Protein 6Y93 (pdb70)

Organism: Bacillus subtilis (strain 168) (NCBI:txid224308)

Radius of gyration: 22.72 Å; Cα contacts (8 Å, |Δi|>4): 209; chains: 2; bounding box: 50×60×52 Å

Sequence (221 aa):
ELSSIEEAHAYARLLELHDLTQEALAQRLGKGQSTIANKLRLLKLPQPVQEAIMEKKITERHARALIPLKQPELQVTLLTEIIEKSLNVKQTEDRVVKMLEQGQRTASVALIENLQREELSSIEEAHAYARLLELHDLTQEALAQRLGKGQSTIANKLRLLKLPQPVQEAIMEKKITERHARALIPLKQPELQVTLLTEIIEKSLNVKQTEDRVVKMLEQG

B-factor: mean 152.33, std 12.4, range [121.74, 199.06]

Secondary structure (DSSP, 8-state):
---HHHHHHHHHHHHHHS---HHHHHHHHTS-HHHHHHHHGGGGS-HHHHHHHHTTSS-HHHHHHHTTS-SHHHHHHHHHHHHHHT--HHHHHHHHHHHHHHHT-/-HHHHHHHHHHHS---HHHHHHHHHHHHHHS---HHHHHHHHTS-HHHHHHHHGGGGS-HHHHHHHHTTSS-HHHHHHHTTS-SHHHHHHHHHHHHHHT--HHHHHHHHHHHHHH-

InterPro domains:
  IPR003115 ParB-like, N-terminal domain [PF02195] (21-122)
  IPR003115 ParB-like, N-terminal domain [SM00470] (31-122)
  IPR004437 ParB/RepB/Spo0J partition protein [TIGR00180] (27-208)
  IPR023705 Nucleoid occlusion protein [MF_02015] (3-283)
  IPR023705 Nucleoid occlusion protein [TIGR04285] (29-283)
  IPR036086 ParB/Sulfiredoxin superfamily [SSF110849] (24-125)
  IPR041468 ParB/Spo0J, HTH domain [PF17762] (125-224)
  IPR050336 Chromosome-partitioning and nucleoid occlusion protein [PTHR33375] (20-281)

Solvent-accessible surface area: 13332 Å² total; per-residue (Å²): 231,109,16,18,1,59,44,0,100,41,13,29,154,70,35,129,126,121,136,67,86,59,87,30,5,0,128,84,84,67,82,35,79,73,46,0,26,33,19,33,88,0,49,155,9,21,96,64,0,12,77,3,8,65,107,108,117,11,64,35,103,22,0,65,11,0,34,72,1,94,106,83,132,62,10,45,72,1,9,68,38,5,73,14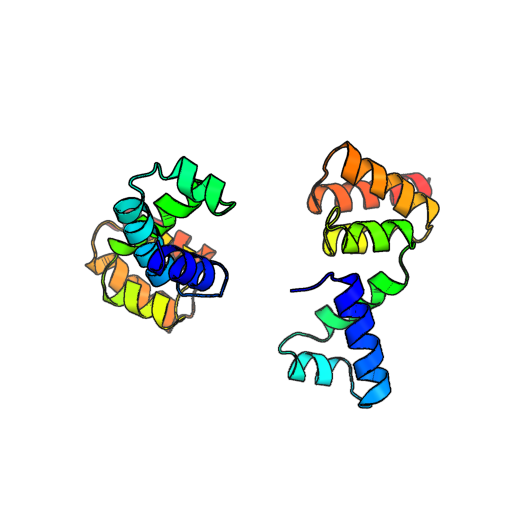4,140,93,26,77,26,62,72,0,67,78,75,6,80,107,27,74,103,125,69,164,250,120,88,58,36,66,51,24,47,55,93,27,93,57,177,62,5,18,1,51,30,0,98,13,15,29,29,7,31,124,93,89,124,54,84,58,92,34,8,1,133,84,68,71,47,33,80,72,60,0,26,36,21,30,86,0,51,162,9,19,124,66,0,27,75,2,4,84,110,147,112,10,70,39,105,16,0,68,11,0,16,63,1,162,100,75,103,65,11,44,82,1,8,78,32,6,72,132,125,92,27,76,26,62,74,0,68,96,91,6,101,55,31,89,150,94,93

Foldseek 3Di:
DAFLQVVLVVLVVCCVPVVDDCQRVCVVVVHHSVSNVLSVVLPVADPVLSVCRRVVLDDSLLSSLLVLVVDNVSSVVLVVVCNVVVDDSVVSNVVSVVVVVVVVD/DVVLVVLLVVCVDDAFLQVVLVSLVVNCVPVVDDCQVVCVVSVHHSVSNVLSVVLPVADPLLSVCRRVVLDDSLLSSLLVLVVDNVSSVVLVVVCNVVVDDSVVSNVVSVVVVVVD

Structure (mmCIF, N/CA/C/O backbone):
data_6Y93
#
_entry.id   6Y93
#
_cell.length_a   134.139
_cell.length_b   60.567
_cell.length_c   81.053
_cell.angle_alpha   90.000
_cell.angle_beta   116.880
_cell.angle_gamma   90.000
#
_symmetry.space_group_name_H-M   'C 1 2 1'
#
loop_
_entity.id
_entity.type
_entity.pdbx_description
1 polymer 'Nucleoid occlusion protein'
2 polymer 'Noc Binding Site (NBS)'
#
loop_
_atom_site.group_PDB
_atom_site.id
_atom_site.type_symbol
_atom_site.label_atom_id
_atom_site.label_alt_id
_atom_site.label_comp_id
_atom_site.label_asym_id
_atom_site.label_entity_id
_atom_site.label_seq_id
_atom_site.pdbx_PDB_ins_code
_atom_site.Cartn_x
_atom_site.Cartn_y
_atom_site.Cartn_z
_atom_site.occupancy
_atom_site.B_iso_or_equiv
_atom_site.auth_seq_id
_atom_site.auth_comp_id
_atom_site.auth_asym_id
_atom_site.auth_atom_id
_atom_site.pdbx_PDB_model_num
ATOM 1 N N . GLU A 1 17 ? 29.437 -7.328 4.090 1.00 189.87 126 GLU A N 1
ATOM 2 C CA . GLU A 1 17 ? 29.597 -7.750 5.514 1.00 186.41 126 GLU A CA 1
ATOM 3 C C . GLU A 1 17 ? 29.501 -9.278 5.599 1.00 183.13 126 GLU A C 1
ATOM 4 O O . GLU A 1 17 ? 28.702 -9.867 4.844 1.00 185.70 126 GLU A O 1
ATOM 10 N N . LEU A 1 18 ? 30.277 -9.888 6.500 1.00 176.57 127 LEU A N 1
ATOM 11 C CA . LEU A 1 18 ? 30.451 -11.364 6.587 1.00 172.93 127 LEU A CA 1
ATOM 12 C C . LEU A 1 18 ? 30.547 -11.789 8.057 1.00 167.10 127 LEU A C 1
ATOM 13 O O . LEU A 1 18 ? 30.685 -10.902 8.920 1.00 165.71 12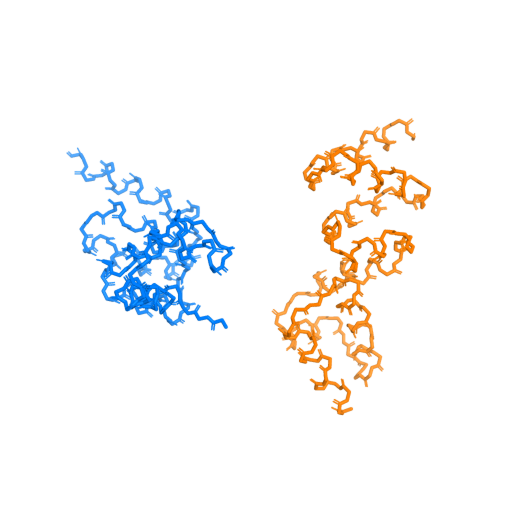7 LEU A O 1
ATOM 18 N N . SER A 1 19 ? 30.450 -13.096 8.319 1.00 162.35 128 SER A N 1
ATOM 19 C CA . SER A 1 19 ? 30.512 -13.707 9.673 1.00 157.45 128 SER A CA 1
ATOM 20 C C . SER A 1 19 ? 31.951 -13.670 10.198 1.00 153.40 128 SER A C 1
ATOM 21 O O . SER A 1 19 ? 32.877 -13.908 9.396 1.00 152.58 128 SER A O 1
ATOM 24 N N . SER A 1 20 ? 32.115 -13.406 11.500 1.00 150.76 129 SER A N 1
ATOM 25 C CA . SER A 1 20 ? 33.416 -13.358 12.221 1.00 148.52 129 SER A CA 1
ATOM 26 C C . SER A 1 20 ? 34.244 -14.604 11.890 1.00 147.40 129 SER A C 1
ATOM 27 O O . SER A 1 20 ? 35.454 -14.458 11.638 1.00 146.62 129 SER A O 1
ATOM 30 N N . ILE A 1 21 ? 33.602 -15.777 11.906 1.00 147.51 130 ILE A N 1
ATOM 31 C CA . ILE A 1 21 ? 34.205 -17.095 11.538 1.00 147.54 130 ILE A CA 1
ATOM 32 C C . ILE A 1 21 ? 34.739 -17.020 10.103 1.00 148.71 130 ILE A C 1
ATOM 33 O O . ILE A 1 21 ? 35.880 -17.469 9.874 1.00 149.64 130 ILE A O 1
ATOM 38 N N . GLU A 1 22 ? 33.937 -16.480 9.182 1.00 149.48 131 GLU A N 1
ATOM 39 C CA . GLU A 1 22 ? 34.248 -16.411 7.729 1.00 150.85 131 GLU A CA 1
ATOM 40 C C . GLU A 1 22 ? 35.328 -15.346 7.501 1.00 148.86 131 GLU A C 1
ATOM 41 O O . GLU A 1 22 ? 36.202 -15.566 6.627 1.00 149.41 131 GLU A O 1
ATOM 47 N N . GLU A 1 23 ? 35.269 -14.247 8.265 1.00 146.59 132 GLU A N 1
ATOM 48 C CA . GLU A 1 23 ? 36.295 -13.168 8.274 1.00 145.26 132 GLU A CA 1
ATOM 49 C C . GLU A 1 23 ? 37.629 -13.749 8.751 1.00 142.17 132 GLU A C 1
ATOM 50 O O . GLU A 1 23 ? 38.665 -13.386 8.175 1.00 141.83 132 GLU A O 1
ATOM 56 N N . ALA A 1 24 ? 37.592 -14.613 9.771 1.00 140.30 133 ALA A N 1
ATOM 57 C CA . ALA A 1 24 ? 38.770 -15.297 10.358 1.00 138.92 133 ALA A CA 1
ATOM 58 C C . ALA A 1 24 ? 39.362 -16.264 9.328 1.00 139.41 133 ALA A C 1
ATOM 59 O O . ALA A 1 24 ? 40.579 -16.189 9.094 1.00 139.88 133 ALA A O 1
ATOM 61 N N . HIS A 1 25 ? 38.523 -17.127 8.742 1.00 140.97 134 HIS A N 1
ATOM 62 C CA . HIS A 1 25 ? 38.895 -18.092 7.671 1.00 144.63 134 HIS A CA 1
ATOM 63 C C . HIS A 1 25 ? 39.590 -17.353 6.522 1.00 145.21 134 HIS A C 1
ATOM 64 O O . HIS A 1 25 ? 40.548 -17.922 5.951 1.00 146.57 134 HIS A O 1
ATOM 71 N N . ALA A 1 26 ? 39.123 -16.140 6.205 1.00 145.11 135 ALA A N 1
ATOM 72 C CA . ALA A 1 26 ? 39.687 -15.259 5.156 1.00 146.78 135 ALA A CA 1
ATOM 73 C C . ALA A 1 26 ? 41.100 -14.817 5.558 1.00 146.54 135 ALA A C 1
ATOM 74 O O . ALA A 1 26 ? 42.059 -15.129 4.810 1.00 149.69 135 ALA A O 1
ATOM 76 N N . TYR A 1 27 ? 41.221 -14.131 6.701 1.00 144.76 136 TYR A N 1
ATOM 77 C CA . TYR A 1 27 ? 42.500 -13.603 7.251 1.00 144.40 136 TYR A CA 1
ATOM 78 C C . TYR A 1 27 ? 43.575 -14.692 7.173 1.00 144.93 136 TYR A C 1
ATOM 79 O O . TYR A 1 27 ? 44.661 -14.422 6.631 1.00 145.90 136 TYR A O 1
ATOM 88 N N . ALA A 1 28 ? 43.260 -15.883 7.696 1.00 145.19 137 ALA A N 1
ATOM 89 C CA . ALA A 1 28 ? 44.141 -17.076 7.742 1.00 147.31 137 ALA A CA 1
ATOM 90 C C . ALA A 1 28 ? 44.795 -17.288 6.375 1.00 149.79 137 ALA A C 1
ATOM 91 O O . ALA A 1 28 ? 46.041 -17.305 6.320 1.00 151.00 137 ALA A O 1
ATOM 93 N N . ARG A 1 29 ? 43.975 -17.421 5.325 1.00 151.20 138 ARG A N 1
ATOM 94 C CA . ARG A 1 29 ? 44.420 -17.620 3.919 1.00 154.40 138 ARG A CA 1
ATOM 95 C C . ARG A 1 29 ? 45.406 -16.512 3.537 1.00 153.50 138 ARG A C 1
ATOM 96 O O . ARG A 1 29 ? 46.553 -16.842 3.166 1.00 155.16 138 ARG A O 1
ATOM 104 N N . LEU A 1 30 ? 44.976 -15.251 3.660 1.00 152.12 139 LEU A N 1
ATOM 105 C CA . LEU A 1 30 ? 45.755 -14.046 3.262 1.00 153.16 139 LEU A CA 1
ATOM 106 C C . LEU A 1 30 ? 47.147 -14.077 3.910 1.00 153.64 139 LEU A C 1
ATOM 107 O O . LEU A 1 30 ? 48.117 -13.711 3.222 1.00 155.50 139 LEU A O 1
ATOM 112 N N . LEU A 1 31 ? 47.234 -14.500 5.175 1.00 153.05 140 LEU A N 1
ATOM 113 C CA . LEU A 1 31 ? 48.501 -14.564 5.954 1.00 154.50 140 LEU A CA 1
ATOM 114 C C . LEU A 1 31 ? 49.367 -15.732 5.465 1.00 157.75 140 LEU A C 1
ATOM 115 O O . LEU A 1 31 ? 50.601 -15.657 5.658 1.00 159.63 140 LEU A O 1
ATOM 120 N N . GLU A 1 32 ? 48.756 -16.756 4.856 1.00 159.86 141 GLU A N 1
ATOM 121 C CA . GLU A 1 32 ? 49.466 -17.910 4.239 1.00 164.59 141 GLU A CA 1
ATOM 122 C C . GLU A 1 32 ? 49.948 -17.531 2.833 1.00 166.92 141 GLU A C 1
ATOM 123 O O . GLU A 1 32 ? 51.028 -18.010 2.426 1.00 171.25 141 GLU A O 1
ATOM 129 N N . LEU A 1 33 ? 49.174 -16.714 2.113 1.00 165.66 142 LEU A N 1
ATOM 130 C CA . LEU A 1 33 ? 49.323 -16.536 0.641 1.00 167.33 142 LEU A CA 1
ATOM 131 C C . LEU A 1 33 ? 50.240 -15.349 0.332 1.00 166.43 142 LEU A C 1
ATOM 132 O O . LEU A 1 33 ? 51.023 -15.455 -0.632 1.00 168.83 142 LEU A O 1
ATOM 137 N N . HIS A 1 34 ? 50.160 -14.276 1.126 1.00 163.32 143 HIS A N 1
ATOM 138 C CA . HIS A 1 34 ? 50.878 -12.992 0.907 1.00 164.11 143 HIS A CA 1
ATOM 139 C C . HIS A 1 34 ? 52.041 -12.816 1.893 1.00 165.44 143 HIS A C 1
ATOM 140 O O . HIS A 1 34 ? 52.714 -11.767 1.806 1.00 168.37 143 HIS A O 1
ATOM 147 N N . ASP A 1 35 ? 52.287 -13.801 2.766 1.00 164.50 144 ASP A N 1
ATOM 148 C CA . ASP A 1 35 ? 53.430 -13.816 3.721 1.00 164.39 144 ASP A CA 1
ATOM 149 C C . ASP A 1 35 ? 53.472 -12.461 4.441 1.00 162.05 144 ASP A C 1
ATOM 150 O O . ASP A 1 35 ? 54.444 -11.701 4.229 1.00 163.54 144 ASP A O 1
ATOM 155 N N . LEU A 1 36 ? 52.436 -12.172 5.234 1.00 158.79 145 LEU A N 1
ATOM 156 C CA . LEU A 1 36 ? 52.267 -10.898 5.984 1.00 157.15 145 LEU A CA 1
ATOM 157 C C . LEU A 1 36 ? 52.363 -11.179 7.484 1.00 155.25 145 LEU A C 1
ATOM 158 O O . LEU A 1 36 ? 52.059 -12.315 7.884 1.00 154.32 145 LEU A O 1
ATOM 163 N N . THR A 1 37 ? 52.715 -10.160 8.272 1.00 154.48 146 THR A N 1
ATOM 164 C CA . THR A 1 37 ? 52.559 -10.150 9.752 1.00 152.55 146 THR A CA 1
ATOM 165 C C . THR A 1 37 ? 51.132 -9.684 10.066 1.00 149.89 146 THR A C 1
ATOM 166 O O . THR A 1 37 ? 50.607 -8.843 9.305 1.00 149.53 146 THR A O 1
ATOM 170 N N . GLN A 1 38 ? 50.524 -10.238 11.121 1.00 147.28 147 GLN A N 1
ATOM 171 C CA . GLN A 1 38 ? 49.153 -9.887 11.585 1.00 145.00 147 GLN A CA 1
ATOM 172 C C . GLN A 1 38 ? 49.019 -8.361 11.638 1.00 146.34 147 GLN A C 1
ATOM 173 O O . GLN A 1 38 ? 47.981 -7.841 11.189 1.00 145.36 147 GLN A O 1
ATOM 179 N N . GLU A 1 39 ? 50.049 -7.686 12.156 1.00 149.24 148 GLU A N 1
ATOM 180 C CA . GLU A 1 39 ? 50.149 -6.204 12.262 1.00 152.15 148 GLU A CA 1
ATOM 181 C C . GLU A 1 39 ? 49.973 -5.573 10.872 1.00 151.87 148 GLU A C 1
ATOM 182 O O . GLU A 1 39 ? 49.151 -4.645 10.745 1.00 152.48 148 GLU A O 1
ATOM 188 N N . ALA A 1 40 ? 50.698 -6.078 9.867 1.00 151.20 149 ALA A N 1
ATOM 189 C CA . ALA A 1 40 ? 50.760 -5.528 8.491 1.00 152.07 149 ALA A CA 1
ATOM 190 C C . ALA A 1 40 ? 49.411 -5.727 7.789 1.00 150.43 149 ALA A C 1
ATOM 191 O O . ALA A 1 40 ? 48.990 -4.817 7.046 1.00 151.79 149 ALA A O 1
ATOM 193 N N . LEU A 1 41 ? 48.769 -6.878 8.013 1.00 147.78 150 LEU A N 1
ATOM 194 C CA . LEU A 1 41 ? 47.416 -7.197 7.483 1.00 147.38 150 LEU A CA 1
ATOM 195 C C . LEU A 1 41 ? 46.399 -6.224 8.088 1.00 146.31 150 LEU A C 1
ATOM 196 O O . LEU A 1 41 ? 45.652 -5.595 7.312 1.00 146.93 150 LEU A O 1
ATOM 201 N N . ALA A 1 42 ? 46.388 -6.104 9.420 1.00 144.88 151 ALA A N 1
ATOM 202 C CA . ALA A 1 42 ? 45.523 -5.182 10.195 1.00 145.25 151 ALA A CA 1
ATOM 203 C C . ALA A 1 42 ? 45.702 -3.752 9.677 1.00 148.18 151 ALA A C 1
ATOM 204 O O . ALA A 1 42 ? 44.683 -3.072 9.456 1.00 148.08 151 ALA A O 1
ATOM 206 N N . GLN A 1 43 ? 46.955 -3.323 9.497 1.00 151.16 152 GLN A N 1
ATOM 207 C CA . GLN A 1 43 ? 47.322 -1.993 8.938 1.00 154.86 152 GLN A CA 1
ATOM 208 C C . GLN A 1 43 ? 46.775 -1.870 7.511 1.00 155.83 152 GLN A C 1
ATOM 209 O O . GLN A 1 43 ? 46.290 -0.777 7.162 1.00 158.40 152 GLN A O 1
ATOM 215 N N . ARG A 1 44 ? 46.857 -2.952 6.728 1.00 154.78 153 ARG A N 1
ATOM 216 C CA . ARG A 1 44 ? 46.343 -3.032 5.332 1.00 155.40 153 ARG A CA 1
ATOM 217 C C . ARG A 1 44 ? 44.808 -2.987 5.340 1.00 155.52 153 ARG A C 1
ATOM 218 O O . ARG A 1 44 ? 44.238 -2.335 4.442 1.00 158.49 153 ARG A O 1
ATOM 220 N N . LEU A 1 45 ? 44.172 -3.651 6.313 1.00 153.01 154 LEU A N 1
ATOM 221 C CA . LEU A 1 45 ? 42.690 -3.757 6.440 1.00 152.70 154 LEU A CA 1
ATOM 222 C C . LEU A 1 45 ? 42.114 -2.521 7.144 1.00 153.42 154 LEU A C 1
ATOM 223 O O . LEU A 1 45 ? 40.926 -2.230 6.919 1.00 154.29 154 LEU A O 1
ATOM 228 N N . GLY A 1 46 ? 42.915 -1.838 7.967 1.00 154.41 155 GLY A N 1
ATOM 229 C CA . GLY A 1 46 ? 42.489 -0.671 8.766 1.00 157.17 155 GLY A CA 1
ATOM 230 C C . GLY A 1 46 ? 41.969 -1.084 10.133 1.00 156.57 155 GLY A C 1
ATOM 231 O O . GLY A 1 46 ? 41.038 -0.422 10.636 1.00 157.08 155 GLY A O 1
ATOM 232 N N . LYS A 1 47 ? 42.559 -2.134 10.712 1.00 156.29 156 LYS A N 1
ATOM 233 C CA . LYS A 1 47 ? 42.207 -2.705 12.041 1.00 155.85 156 LYS A CA 1
ATOM 234 C C . LYS A 1 47 ? 43.471 -2.722 12.912 1.00 154.97 156 LYS A C 1
ATOM 235 O O . LYS A 1 47 ? 44.479 -2.114 12.498 1.00 156.82 156 LYS A O 1
ATOM 241 N N . GLY A 1 48 ? 43.412 -3.394 14.068 1.00 152.07 157 GLY A N 1
ATOM 242 C CA . GLY A 1 48 ? 44.572 -3.711 14.924 1.00 149.53 157 GLY A CA 1
ATOM 243 C C . GLY A 1 48 ? 44.851 -5.205 14.940 1.00 145.97 157 GLY A C 1
ATOM 244 O O . GLY A 1 48 ? 43.894 -5.981 14.754 1.00 145.09 157 GLY A O 1
ATOM 245 N N . GLN A 1 49 ? 46.115 -5.597 15.134 1.00 144.16 158 GLN A N 1
ATOM 246 C CA . GLN A 1 49 ? 46.547 -7.017 15.273 1.00 142.64 158 GLN A CA 1
ATOM 247 C C . GLN A 1 49 ? 45.658 -7.694 16.322 1.00 140.79 158 GLN A C 1
ATOM 248 O O . GLN A 1 49 ? 45.182 -8.818 16.063 1.00 140.03 158 GLN A O 1
ATOM 254 N N . SER A 1 50 ? 45.448 -7.013 17.454 1.00 139.77 159 SER A N 1
ATOM 255 C CA . SER A 1 50 ? 44.478 -7.367 18.523 1.00 138.72 159 SER A CA 1
ATOM 256 C C . SER A 1 50 ? 43.226 -8.004 17.907 1.00 137.25 159 SER A C 1
ATOM 257 O O . SER A 1 50 ? 42.948 -9.180 18.212 1.00 135.50 159 SER A O 1
ATOM 260 N N . THR A 1 51 ? 42.520 -7.249 17.057 1.00 137.65 160 THR A N 1
ATOM 261 C CA . THR A 1 51 ? 41.245 -7.639 16.393 1.00 136.67 160 THR A CA 1
ATOM 262 C C . THR A 1 51 ? 41.427 -8.961 15.640 1.00 135.24 160 THR A C 1
ATOM 263 O O . THR A 1 51 ? 40.600 -9.872 15.840 1.00 133.71 160 THR A O 1
ATOM 267 N N . ILE A 1 52 ? 42.471 -9.047 14.812 1.00 136.58 161 ILE A N 1
ATOM 268 C CA . ILE A 1 52 ? 42.728 -10.187 13.881 1.00 138.34 161 ILE A CA 1
ATOM 269 C C . ILE A 1 52 ? 42.959 -11.454 14.711 1.00 137.88 161 ILE A C 1
ATOM 270 O O . ILE A 1 52 ? 42.223 -12.439 14.499 1.00 138.73 161 ILE A O 1
ATOM 275 N N . ALA A 1 53 ? 43.945 -11.415 15.614 1.00 137.36 162 ALA A N 1
ATOM 276 C CA . ALA A 1 53 ? 44.328 -12.525 16.519 1.00 136.35 162 ALA A CA 1
ATOM 277 C C . ALA A 1 53 ? 43.076 -13.082 17.203 1.00 135.44 162 ALA A C 1
ATOM 278 O O . ALA A 1 53 ? 42.857 -14.307 17.121 1.00 134.65 162 ALA A O 1
ATOM 280 N N . ASN A 1 54 ? 42.285 -12.199 17.826 1.00 134.89 163 ASN A N 1
ATOM 281 C CA . ASN A 1 54 ? 41.044 -12.530 18.582 1.00 133.28 163 ASN A CA 1
ATOM 282 C C . ASN A 1 54 ? 40.060 -13.280 17.674 1.00 133.82 163 ASN A C 1
ATOM 283 O O . ASN A 1 54 ? 39.414 -14.224 18.167 1.00 132.47 163 ASN A O 1
ATOM 288 N N . LYS A 1 55 ? 39.951 -12.874 16.404 1.00 136.19 164 LYS A N 1
ATOM 289 C CA . LYS A 1 55 ? 39.023 -13.482 15.410 1.00 138.14 164 LYS A CA 1
ATOM 290 C C . LYS A 1 55 ? 39.547 -14.861 14.987 1.00 138.41 164 LYS A C 1
ATOM 291 O O . LYS A 1 55 ? 38.714 -15.761 14.764 1.00 139.55 164 LYS A O 1
ATOM 297 N N . LEU A 1 56 ? 40.870 -15.025 14.892 1.00 138.70 165 LEU A N 1
ATOM 298 C CA . LEU A 1 56 ? 41.527 -16.307 14.512 1.00 140.44 165 LEU A CA 1
ATOM 299 C C . LEU A 1 56 ? 41.334 -17.346 15.623 1.00 139.00 165 LEU A C 1
ATOM 300 O O . LEU A 1 56 ? 41.281 -18.550 15.296 1.00 138.45 165 LEU A O 1
ATOM 305 N N . ARG A 1 57 ? 41.222 -16.898 16.879 1.00 138.12 166 ARG A N 1
ATOM 306 C CA . ARG A 1 57 ? 41.034 -17.772 18.071 1.00 139.33 166 ARG A CA 1
ATOM 307 C C . ARG A 1 57 ? 39.688 -18.502 17.966 1.00 140.33 166 ARG A C 1
ATOM 308 O O . ARG A 1 57 ? 39.566 -19.602 18.549 1.00 140.65 166 ARG A O 1
ATOM 316 N N . LEU A 1 58 ? 38.728 -17.917 17.240 1.00 141.80 167 LEU A N 1
ATOM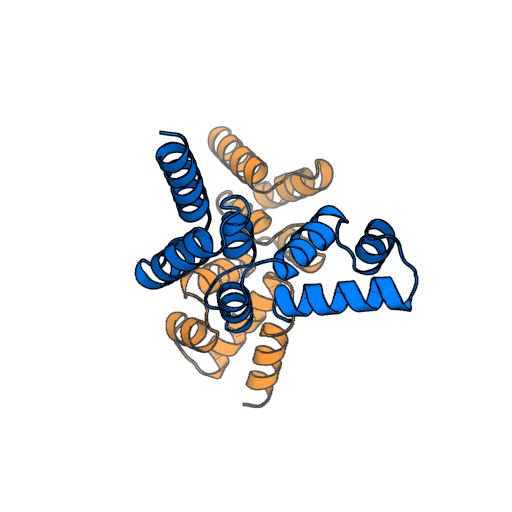 317 C CA . LEU A 1 58 ? 37.345 -18.446 17.080 1.00 144.40 167 LEU A CA 1
ATOM 318 C C . LEU A 1 58 ? 37.366 -19.731 16.245 1.00 145.85 167 LEU A C 1
ATOM 319 O O . LEU A 1 58 ? 36.426 -20.532 16.387 1.00 145.76 167 LEU A O 1
ATOM 324 N N . LEU A 1 59 ? 38.396 -19.914 15.411 1.00 147.19 168 LEU A N 1
ATOM 325 C CA . LEU A 1 59 ? 38.546 -21.089 14.511 1.00 149.95 168 LEU A CA 1
ATOM 326 C C . LEU A 1 59 ? 38.925 -22.329 15.331 1.00 152.46 168 LEU A C 1
ATOM 327 O O . LEU A 1 59 ? 38.947 -23.429 14.745 1.00 155.33 168 LEU A O 1
ATOM 332 N N . LYS A 1 60 ? 39.211 -22.156 16.627 1.00 153.75 169 LYS A N 1
ATOM 333 C CA . LYS A 1 60 ? 39.581 -23.247 17.569 1.00 157.57 169 LYS A CA 1
ATOM 334 C C . LYS A 1 60 ? 38.368 -23.649 18.420 1.00 156.66 169 LYS A C 1
ATOM 335 O O . LYS A 1 60 ? 38.438 -24.720 19.058 1.00 158.41 169 LYS A O 1
ATOM 341 N N . LEU A 1 61 ? 37.305 -22.834 18.434 1.00 154.20 170 LEU A N 1
ATOM 342 C CA . LEU A 1 61 ? 36.055 -23.107 19.200 1.00 153.68 170 LEU A CA 1
ATOM 343 C C . LEU A 1 61 ? 35.311 -24.281 18.567 1.00 153.92 170 LEU A C 1
ATOM 344 O O . LEU A 1 61 ? 35.502 -24.575 17.387 1.00 153.44 170 LEU A O 1
ATOM 349 N N . PRO A 1 62 ? 34.437 -24.982 19.329 1.00 153.38 171 PRO A N 1
ATOM 350 C CA . PRO A 1 62 ? 33.665 -26.104 18.794 1.00 154.26 171 PRO A CA 1
ATOM 351 C C . PRO A 1 62 ? 32.851 -25.706 17.555 1.00 153.06 171 PRO A C 1
ATOM 352 O O . PRO A 1 62 ? 32.334 -24.601 17.531 1.00 151.60 171 PRO A O 1
ATOM 356 N N . GLN A 1 63 ? 32.745 -26.615 16.580 1.00 154.33 172 GLN A N 1
ATOM 357 C CA . GLN A 1 63 ? 32.000 -26.401 15.309 1.00 155.13 172 GLN A CA 1
ATOM 358 C C . GLN A 1 63 ? 30.579 -25.927 15.610 1.00 154.11 172 GLN A C 1
ATOM 359 O O . GLN A 1 63 ? 30.095 -25.003 14.961 1.00 153.97 172 GLN A O 1
ATOM 365 N N . PRO A 1 64 ? 29.855 -26.534 16.583 1.00 153.67 173 PRO A N 1
ATOM 366 C CA . PRO A 1 64 ? 28.515 -26.066 16.947 1.00 153.43 173 PRO A CA 1
ATOM 367 C C . PRO A 1 64 ? 28.458 -24.563 17.270 1.00 150.09 173 PRO A C 1
ATOM 368 O O . PRO A 1 64 ? 27.529 -23.912 16.821 1.00 150.82 173 PRO A O 1
ATOM 372 N N . VAL A 1 65 ? 29.444 -24.058 18.019 1.00 146.64 174 VAL A N 1
ATOM 373 C CA . VAL A 1 65 ? 29.596 -22.607 18.347 1.00 144.38 174 VAL A CA 1
ATOM 374 C C . VAL A 1 65 ? 29.821 -21.839 17.040 1.00 144.46 174 VAL A C 1
ATOM 375 O O . VAL A 1 65 ? 29.097 -20.850 16.800 1.00 145.37 174 VAL A O 1
ATOM 379 N N . GLN A 1 66 ? 30.779 -22.297 16.228 1.00 144.74 175 GLN A N 1
ATOM 380 C CA . GLN A 1 66 ? 31.186 -21.655 14.948 1.00 145.84 175 GLN A CA 1
ATOM 381 C C . GLN A 1 66 ? 29.967 -21.517 14.027 1.00 148.40 175 GLN A C 1
ATOM 382 O O . GLN A 1 66 ? 29.832 -20.458 13.392 1.00 148.52 175 GLN A O 1
ATOM 388 N N . GLU A 1 67 ? 29.116 -22.547 13.969 1.00 151.28 176 GLU A N 1
ATOM 389 C CA . GLU A 1 67 ? 27.889 -22.585 13.124 1.00 154.14 176 GLU A CA 1
ATOM 390 C C . GLU A 1 67 ? 26.886 -21.536 13.620 1.00 154.34 176 GLU A C 1
ATOM 391 O O . GLU A 1 67 ? 26.206 -20.932 12.767 1.00 155.83 176 GLU A O 1
ATOM 397 N N . ALA A 1 68 ? 26.805 -21.325 14.938 1.00 153.68 177 ALA A N 1
ATOM 398 C CA . ALA A 1 68 ? 25.924 -20.320 15.582 1.00 154.99 177 ALA A CA 1
ATOM 399 C C . ALA A 1 68 ? 26.374 -18.903 15.198 1.00 155.20 177 ALA A C 1
ATOM 400 O O . ALA A 1 68 ? 25.496 -18.027 15.052 1.00 157.14 177 ALA A O 1
ATOM 402 N N . ILE A 1 69 ? 27.685 -18.691 15.033 1.00 153.93 178 ILE A N 1
ATOM 403 C CA . ILE A 1 69 ? 28.284 -17.382 14.625 1.00 154.23 178 ILE A CA 1
ATOM 404 C C . ILE A 1 69 ? 27.871 -17.096 13.176 1.00 157.41 178 ILE A C 1
ATOM 405 O O . ILE A 1 69 ? 27.399 -15.973 12.914 1.00 158.25 178 ILE A O 1
ATOM 410 N N . MET A 1 70 ? 28.042 -18.081 12.285 1.00 160.59 179 MET A N 1
ATOM 411 C CA . MET A 1 70 ? 27.703 -18.001 10.836 1.00 164.53 179 MET A CA 1
ATOM 412 C C . MET A 1 70 ? 26.204 -17.732 10.667 1.00 165.62 179 MET A C 1
ATOM 413 O O . MET A 1 70 ? 25.845 -16.904 9.806 1.00 166.84 179 MET A O 1
ATOM 418 N N . GLU A 1 71 ? 25.371 -18.415 11.461 1.00 164.76 180 GLU A N 1
ATOM 419 C CA . GLU A 1 71 ? 23.886 -18.321 11.412 1.00 167.00 180 GLU A CA 1
ATOM 420 C C . GLU A 1 71 ? 23.414 -17.046 12.127 1.00 165.16 180 GLU A C 1
ATOM 421 O O . GLU A 1 71 ? 22.194 -16.790 12.111 1.00 168.59 180 GLU A O 1
ATOM 427 N N . LYS A 1 72 ? 24.339 -16.286 12.727 1.00 160.11 181 LYS A N 1
ATOM 428 C CA . LYS A 1 72 ? 24.098 -14.951 13.342 1.00 158.54 181 LYS A CA 1
ATOM 429 C C . LYS A 1 72 ? 23.185 -15.106 14.566 1.00 159.10 181 LYS A C 1
ATOM 430 O O . LYS A 1 72 ? 22.397 -14.178 14.837 1.00 161.65 181 LYS A O 1
ATOM 433 N N . LYS A 1 73 ? 23.300 -16.232 15.278 1.00 157.88 182 LYS A N 1
ATOM 434 C CA . LYS A 1 73 ? 22.505 -16.551 16.496 1.00 159.51 182 LYS A CA 1
ATOM 435 C C . LYS A 1 73 ? 23.258 -16.053 17.735 1.00 156.46 182 LYS A C 1
ATOM 436 O O . LYS A 1 73 ? 22.591 -15.711 18.730 1.00 157.31 182 LYS A O 1
ATOM 442 N N . ILE A 1 74 ? 24.593 -16.027 17.671 1.00 154.76 183 ILE A N 1
ATOM 443 C CA . ILE A 1 74 ? 25.489 -15.469 18.728 1.00 153.10 183 ILE A CA 1
ATOM 444 C C . ILE A 1 74 ? 26.426 -14.444 18.083 1.00 151.66 183 ILE A C 1
ATOM 445 O O . ILE A 1 74 ? 26.644 -14.525 16.854 1.00 151.17 183 ILE A O 1
ATOM 450 N N . THR A 1 75 ? 26.953 -13.522 18.895 1.00 151.01 184 THR A N 1
ATOM 451 C CA . THR A 1 75 ? 27.899 -12.455 18.472 1.00 151.39 184 THR A CA 1
ATOM 452 C C . THR A 1 75 ? 29.328 -13.001 18.589 1.00 149.24 184 THR A C 1
ATOM 453 O O . THR A 1 75 ? 29.491 -14.114 19.128 1.00 147.28 184 THR A O 1
ATOM 457 N N . GLU A 1 76 ? 30.313 -12.262 18.070 1.00 149.76 185 GLU A N 1
ATOM 458 C CA . GLU A 1 76 ? 31.758 -12.614 18.154 1.00 148.97 185 GLU A CA 1
ATOM 459 C C . GLU A 1 76 ? 32.143 -12.718 19.633 1.00 145.34 185 GLU A C 1
ATOM 460 O O . GLU A 1 76 ? 32.646 -13.777 20.052 1.00 146.14 185 GLU A O 1
ATOM 466 N N . ARG A 1 77 ? 31.881 -11.646 20.381 1.00 142.61 186 ARG A N 1
ATOM 467 C CA . ARG A 1 77 ? 32.242 -11.467 21.812 1.00 140.37 186 ARG A CA 1
ATOM 468 C C . ARG A 1 77 ? 31.520 -12.507 22.680 1.00 139.36 186 ARG A C 1
ATOM 469 O O . ARG A 1 77 ? 32.044 -12.823 23.766 1.00 137.91 186 ARG A O 1
ATOM 477 N N . HIS A 1 78 ? 30.376 -13.024 22.217 1.00 140.23 187 HIS A N 1
ATOM 478 C CA . HIS A 1 78 ? 29.632 -14.154 22.840 1.00 141.23 187 HIS A CA 1
ATOM 479 C C . HIS A 1 78 ? 30.504 -15.410 22.770 1.00 140.41 187 HIS A C 1
ATOM 480 O O . HIS A 1 78 ? 30.747 -16.023 23.825 1.00 141.79 187 HIS A O 1
ATOM 487 N N . ALA A 1 79 ? 30.955 -15.761 21.562 1.00 139.18 188 ALA A N 1
ATOM 488 C CA . ALA A 1 79 ? 31.807 -16.938 21.268 1.00 138.59 188 ALA A CA 1
ATOM 489 C C . ALA A 1 79 ? 33.167 -16.785 21.959 1.00 136.56 188 ALA A C 1
ATOM 490 O O . ALA A 1 79 ? 33.638 -17.770 22.557 1.00 135.99 188 ALA A O 1
ATOM 492 N N . ARG A 1 80 ? 33.767 -15.592 21.876 1.00 135.84 189 ARG A N 1
ATOM 493 C CA . ARG A 1 80 ? 35.080 -15.258 22.495 1.00 135.96 189 ARG A CA 1
ATOM 494 C C . ARG A 1 80 ? 35.025 -15.490 24.009 1.00 136.21 189 ARG A C 1
ATOM 495 O O . ARG A 1 80 ? 36.047 -15.929 24.573 1.00 136.31 189 ARG A O 1
ATOM 503 N N . ALA A 1 81 ? 33.883 -15.196 24.637 1.00 136.92 190 ALA A N 1
ATOM 504 C CA . ALA A 1 81 ? 33.663 -15.335 26.096 1.00 138.46 190 ALA A CA 1
ATOM 505 C C . ALA A 1 81 ? 33.680 -16.816 26.497 1.00 138.93 190 ALA A C 1
ATOM 506 O O . ALA A 1 81 ? 34.005 -17.094 27.667 1.00 141.17 190 ALA A O 1
ATOM 508 N N . LEU A 1 82 ? 33.357 -17.724 25.568 1.00 137.81 191 LEU A N 1
ATOM 509 C CA . LEU A 1 82 ? 33.292 -19.191 25.817 1.00 138.44 191 LEU A CA 1
ATOM 510 C C . LEU A 1 82 ? 34.707 -19.774 25.937 1.00 138.53 191 LEU A C 1
ATOM 511 O O . LEU A 1 82 ? 34.865 -20.760 26.682 1.00 140.28 191 LEU A O 1
ATOM 516 N N . ILE A 1 83 ? 35.690 -19.191 25.239 1.00 138.53 192 ILE A N 1
ATOM 517 C CA . ILE A 1 83 ? 37.084 -19.723 25.121 1.00 140.25 192 ILE A CA 1
ATOM 518 C C . ILE A 1 83 ? 37.657 -20.002 26.512 1.00 141.18 192 ILE A C 1
ATOM 519 O O . ILE A 1 83 ? 38.137 -21.108 26.759 1.00 142.62 192 ILE A O 1
ATOM 524 N N . PRO A 1 84 ? 37.651 -19.026 27.454 1.00 140.71 193 PRO A N 1
ATOM 525 C CA . PRO A 1 84 ? 38.068 -19.275 28.837 1.00 141.95 193 PRO A CA 1
ATOM 526 C C . PRO A 1 84 ? 37.659 -20.645 29.409 1.00 143.73 193 PRO A C 1
ATOM 527 O O . PRO A 1 84 ? 38.472 -21.248 30.087 1.00 145.67 193 PRO A O 1
ATOM 531 N N . LEU A 1 85 ? 36.432 -21.098 29.126 1.00 144.85 194 LEU A N 1
ATOM 532 C CA . LEU A 1 85 ? 35.957 -22.475 29.440 1.00 146.87 194 LEU A CA 1
ATOM 533 C C . LEU A 1 85 ? 36.652 -23.438 28.472 1.00 147.68 194 LEU A C 1
ATOM 534 O O . LEU A 1 85 ? 36.079 -23.715 27.407 1.00 148.87 194 LEU A O 1
ATOM 539 N N . LYS A 1 86 ? 37.848 -23.916 28.825 1.00 149.06 195 LYS A N 1
ATOM 540 C CA . LYS A 1 86 ? 38.769 -24.624 27.894 1.00 150.25 195 LYS A CA 1
ATOM 541 C C . LYS A 1 86 ? 38.120 -25.914 27.365 1.00 153.12 195 LYS A C 1
ATOM 542 O O . LYS A 1 86 ? 38.524 -26.359 26.272 1.00 154.43 195 LYS A O 1
ATOM 544 N N . GLN A 1 87 ? 37.150 -26.483 28.094 1.00 155.49 196 GLN A N 1
ATOM 545 C CA . GLN A 1 87 ? 36.449 -27.743 27.718 1.00 158.93 196 GLN A CA 1
ATOM 546 C C . GLN A 1 87 ? 35.328 -27.440 26.726 1.00 158.04 196 GLN A C 1
ATOM 547 O O . GLN A 1 87 ? 34.440 -26.641 27.018 1.00 156.16 196 GLN A O 1
ATOM 553 N N . PRO A 1 88 ? 35.337 -28.068 25.525 1.00 160.05 197 PRO A N 1
ATOM 554 C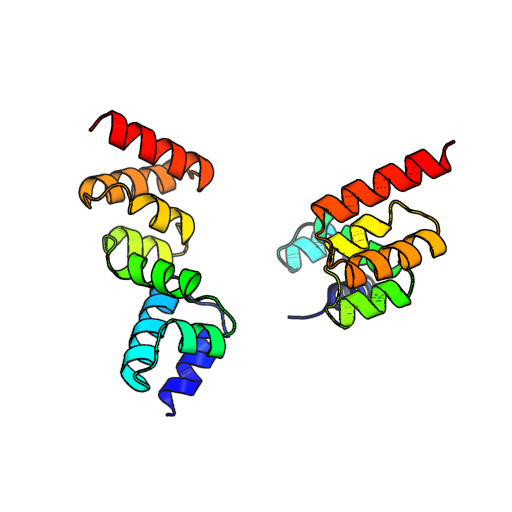 CA . PRO A 1 88 ? 34.248 -27.930 24.554 1.00 160.01 197 PRO A CA 1
ATOM 555 C C . PRO A 1 88 ? 32.842 -28.189 25.116 1.00 160.90 197 PRO A C 1
ATOM 556 O O . PRO A 1 88 ? 31.933 -27.494 24.709 1.00 159.21 197 PRO A O 1
ATOM 560 N N . GLU A 1 89 ? 32.705 -29.177 26.009 1.00 163.82 198 GLU A N 1
ATOM 561 C CA . GLU A 1 89 ? 31.410 -29.582 26.624 1.00 165.70 198 GLU A CA 1
ATOM 562 C C . GLU A 1 89 ? 30.781 -28.372 27.326 1.00 164.03 198 GLU A C 1
ATOM 563 O O . GLU A 1 89 ? 29.585 -28.110 27.082 1.00 164.19 198 GLU A O 1
ATOM 569 N N . LEU A 1 90 ? 31.564 -27.666 28.153 1.00 162.86 199 LEU A N 1
ATOM 570 C CA . LEU A 1 90 ? 31.113 -26.492 28.953 1.00 161.36 199 LEU A CA 1
ATOM 571 C C . LEU A 1 90 ? 30.747 -25.322 28.030 1.00 158.38 199 LEU A C 1
ATOM 572 O O . LEU A 1 90 ? 29.825 -24.559 28.387 1.00 157.99 199 LEU A O 1
ATOM 577 N N . GLN A 1 91 ? 31.448 -25.186 26.900 1.00 156.74 200 GLN A N 1
ATOM 578 C CA . GLN A 1 91 ? 31.235 -24.100 25.905 1.00 154.82 200 GLN A CA 1
ATOM 579 C C . GLN A 1 91 ? 29.878 -24.296 25.216 1.00 155.94 200 GLN A C 1
ATOM 580 O O . GLN A 1 91 ? 29.143 -23.301 25.074 1.00 155.26 200 GLN A O 1
ATOM 586 N N . VAL A 1 92 ? 29.558 -25.534 24.821 1.00 157.24 201 VAL A N 1
ATOM 587 C CA . VAL A 1 92 ? 28.329 -25.887 24.047 1.00 158.49 201 VAL A CA 1
ATOM 588 C C . VAL A 1 92 ? 27.116 -25.889 24.988 1.00 159.16 201 VAL A C 1
ATOM 589 O O . VAL A 1 92 ? 26.010 -25.556 24.510 1.00 160.48 201 VAL A O 1
ATOM 593 N N . THR A 1 93 ? 27.302 -26.262 26.260 1.00 159.33 202 THR A N 1
ATOM 594 C CA . THR A 1 93 ? 26.234 -26.248 27.297 1.00 160.98 202 THR A CA 1
ATOM 595 C C . THR A 1 93 ? 25.744 -24.810 27.497 1.00 158.31 202 THR A C 1
ATOM 596 O O . THR A 1 93 ? 24.515 -24.603 27.507 1.00 159.26 202 THR A O 1
ATOM 600 N N . LEU A 1 94 ? 26.676 -23.863 27.643 1.00 154.86 203 LEU A N 1
ATOM 601 C CA . LEU A 1 94 ? 26.381 -22.418 27.838 1.00 153.11 203 LEU A CA 1
ATOM 602 C C . LEU A 1 94 ? 25.816 -21.834 26.538 1.00 151.16 203 LEU A C 1
ATOM 603 O O . LEU A 1 94 ? 24.832 -21.076 26.621 1.00 152.61 203 LEU A O 1
ATOM 608 N N . LEU A 1 95 ? 26.411 -22.182 25.391 1.00 148.59 204 LEU A N 1
ATOM 609 C CA . LEU A 1 95 ? 25.961 -21.763 24.033 1.00 149.17 204 LEU A CA 1
ATOM 610 C C . LEU A 1 95 ? 24.430 -21.820 23.958 1.00 151.95 204 LEU A C 1
ATOM 611 O O . LEU A 1 95 ? 23.813 -20.803 23.577 1.00 152.68 204 LEU A O 1
ATOM 616 N N . THR A 1 96 ? 23.851 -22.970 24.314 1.00 154.53 205 THR A N 1
ATOM 617 C CA . THR A 1 96 ? 22.395 -23.263 24.223 1.00 157.85 205 THR A CA 1
ATOM 618 C C . THR A 1 96 ? 21.630 -22.430 25.259 1.00 158.93 205 THR A C 1
ATOM 619 O O . THR A 1 96 ? 20.495 -22.021 24.950 1.00 160.24 205 THR A O 1
ATOM 623 N N . GLU A 1 97 ? 22.224 -22.198 26.436 1.00 159.31 206 GLU A N 1
ATOM 624 C CA . GLU A 1 97 ? 21.654 -21.335 27.508 1.00 161.86 206 GLU A CA 1
ATOM 625 C C . GLU A 1 97 ? 21.580 -19.891 27.001 1.00 161.66 206 GLU A C 1
ATOM 626 O O . GLU A 1 97 ? 20.518 -19.262 27.184 1.00 163.52 206 GLU A O 1
ATOM 632 N N . ILE A 1 98 ? 22.664 -19.394 26.392 1.00 159.85 207 ILE A N 1
ATOM 633 C CA . ILE A 1 98 ? 22.754 -18.020 25.808 1.00 160.11 207 ILE A CA 1
ATOM 634 C C . ILE A 1 98 ? 21.620 -17.856 24.789 1.00 162.99 207 ILE A C 1
ATOM 635 O O . ILE A 1 98 ? 20.986 -16.785 24.786 1.00 165.63 207 ILE A O 1
ATOM 640 N N . ILE A 1 99 ? 21.388 -18.881 23.963 1.00 163.52 208 ILE A N 1
ATOM 641 C CA . ILE A 1 99 ? 20.300 -18.923 22.940 1.00 166.37 208 ILE A CA 1
ATOM 642 C C . ILE A 1 99 ? 18.946 -18.968 23.661 1.00 16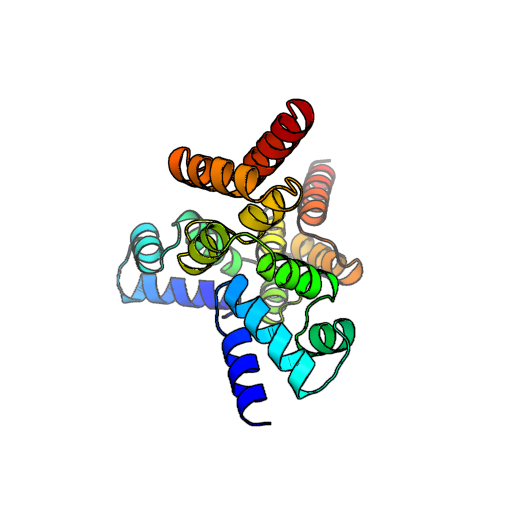8.96 208 ILE A C 1
ATOM 643 O O . ILE A 1 99 ? 18.125 -18.058 23.427 1.00 170.89 208 ILE A O 1
ATOM 648 N N . GLU A 1 100 ? 18.738 -19.982 24.507 1.00 169.10 209 GLU A N 1
ATOM 649 C CA . GLU A 1 100 ? 17.471 -20.229 25.252 1.00 171.81 209 GLU A CA 1
ATOM 650 C C . GLU A 1 100 ? 17.057 -18.965 26.014 1.00 171.06 209 GLU A C 1
ATOM 651 O O . GLU A 1 100 ? 15.943 -18.464 25.765 1.00 173.54 209 GLU A O 1
ATOM 657 N N . LYS A 1 101 ? 17.929 -18.475 26.901 1.00 168.51 210 LYS A N 1
ATOM 658 C CA . LYS A 1 101 ? 17.658 -17.328 27.812 1.00 170.20 210 LYS A CA 1
ATOM 659 C C . LYS A 1 101 ? 17.827 -15.998 27.063 1.00 169.36 210 LYS A C 1
ATOM 660 O O . LYS A 1 101 ? 17.381 -14.969 27.609 1.00 171.46 210 LYS A O 1
ATOM 666 N N . SER A 1 102 ? 18.451 -16.016 25.878 1.00 166.68 211 SER A N 1
ATOM 667 C CA . SER A 1 102 ? 18.752 -14.820 25.044 1.00 166.47 211 SER A CA 1
ATOM 668 C C . SER A 1 102 ? 19.675 -13.877 25.826 1.00 165.08 211 SER A C 1
ATOM 669 O O . SER A 1 102 ? 19.368 -12.669 25.904 1.00 168.06 211 SER A O 1
ATOM 672 N N . LEU A 1 103 ? 20.767 -14.420 26.377 1.00 161.95 212 LEU A N 1
ATOM 673 C CA . LEU A 1 103 ? 21.724 -13.693 27.255 1.00 160.63 212 LEU A CA 1
ATOM 674 C C . LEU A 1 103 ? 22.551 -12.716 26.415 1.00 158.77 212 LEU A C 1
ATOM 675 O O . LEU A 1 103 ? 22.803 -13.018 25.230 1.00 156.79 212 LEU A O 1
ATOM 680 N N . ASN A 1 104 ? 22.951 -11.593 27.020 1.00 158.30 213 ASN A N 1
ATOM 681 C CA . ASN A 1 104 ? 23.903 -10.608 26.439 1.00 156.35 213 ASN A CA 1
ATOM 682 C C . ASN A 1 104 ? 25.329 -11.078 26.749 1.00 152.94 213 ASN A C 1
ATOM 683 O O . ASN A 1 104 ? 25.478 -12.093 27.461 1.00 152.87 213 ASN A O 1
ATOM 688 N N . VAL A 1 105 ? 26.331 -10.352 26.247 1.00 150.15 214 VAL A N 1
ATOM 689 C CA . VAL A 1 105 ? 27.780 -10.684 26.395 1.00 145.84 214 VAL A CA 1
ATOM 690 C C . VAL A 1 105 ? 28.193 -10.460 27.856 1.00 144.27 214 VAL A C 1
ATOM 691 O O . VAL A 1 105 ? 28.889 -11.334 28.408 1.00 141.90 214 VAL A O 1
ATOM 695 N N . LYS A 1 106 ? 27.777 -9.335 28.450 1.00 145.32 215 LYS A N 1
ATOM 696 C CA . LYS A 1 106 ? 28.117 -8.934 29.843 1.00 145.89 215 LYS A CA 1
ATOM 697 C C . LYS A 1 106 ? 27.788 -10.081 30.806 1.00 145.55 215 LYS A C 1
ATOM 698 O O . LYS A 1 106 ? 28.679 -10.461 31.585 1.00 144.41 215 LYS A O 1
ATOM 700 N N . GLN A 1 107 ? 26.562 -10.611 30.742 1.00 147.79 216 GLN A N 1
ATOM 701 C CA . GLN A 1 107 ? 26.051 -11.660 31.669 1.00 149.09 216 GLN A CA 1
ATOM 702 C C . GLN A 1 107 ? 26.528 -13.047 31.214 1.00 147.32 216 GLN A C 1
ATOM 703 O O . GLN A 1 107 ? 26.479 -13.977 32.042 1.00 148.97 216 GLN A O 1
ATOM 709 N N . THR A 1 108 ? 26.974 -13.182 29.960 1.00 145.28 217 THR A N 1
ATOM 710 C CA . THR A 1 108 ? 27.643 -14.403 29.432 1.00 143.64 217 THR A CA 1
ATOM 711 C C . THR A 1 108 ? 29.031 -14.524 30.074 1.00 142.96 217 THR A C 1
ATOM 712 O O . THR A 1 108 ? 29.380 -15.634 30.529 1.00 142.10 217 THR A O 1
ATOM 716 N N . GLU A 1 109 ? 29.784 -13.418 30.098 1.00 143.56 218 GLU A N 1
ATOM 717 C CA . GLU A 1 109 ? 31.122 -13.310 30.742 1.00 143.65 218 GLU A CA 1
ATOM 718 C C . GLU A 1 109 ? 30.996 -13.630 32.235 1.00 145.75 218 GLU A C 1
ATOM 719 O O . GLU A 1 109 ? 31.859 -14.361 32.753 1.00 144.97 218 GLU A O 1
ATOM 725 N N . ASP A 1 110 ? 29.964 -13.086 32.890 1.00 148.67 219 ASP A N 1
ATOM 726 C CA . ASP A 1 110 ? 29.659 -13.316 34.328 1.00 151.72 219 ASP A CA 1
ATOM 727 C C . ASP A 1 110 ? 29.440 -14.814 34.553 1.00 150.44 219 ASP A C 1
ATOM 728 O O . ASP A 1 110 ? 30.096 -15.373 35.453 1.00 149.70 219 ASP A O 1
ATOM 733 N N . ARG A 1 111 ? 28.557 -15.420 33.752 1.00 150.64 220 ARG A N 1
ATOM 734 C CA . ARG A 1 111 ? 28.202 -16.865 33.809 1.00 151.74 220 ARG A CA 1
ATOM 735 C C . ARG A 1 111 ? 29.483 -17.705 33.746 1.00 148.81 220 ARG A C 1
ATOM 736 O O . ARG A 1 111 ? 29.600 -18.655 34.550 1.00 147.60 220 ARG A O 1
ATOM 744 N N . VAL A 1 112 ? 30.398 -17.356 32.835 1.00 147.44 221 VAL A N 1
ATOM 745 C CA . VAL A 1 112 ? 31.689 -18.069 32.599 1.00 147.59 221 VAL A CA 1
ATOM 746 C C . VAL A 1 112 ? 32.460 -18.176 33.921 1.00 149.39 221 VAL A C 1
ATOM 747 O O . VAL A 1 112 ? 32.788 -19.312 34.321 1.00 151.63 221 VAL A O 1
ATOM 751 N N . VAL A 1 113 ? 32.723 -17.039 34.572 1.00 150.40 222 VAL A N 1
ATOM 752 C CA . VAL A 1 113 ? 33.585 -16.941 35.790 1.00 152.93 222 VAL A CA 1
ATOM 753 C C . VAL A 1 113 ? 33.001 -17.831 36.895 1.00 154.78 222 VAL A C 1
ATOM 754 O O . VAL A 1 113 ? 33.796 -18.464 37.617 1.00 156.02 222 VAL A O 1
ATOM 758 N N . LYS A 1 114 ? 31.669 -17.876 37.011 1.00 155.73 223 LYS A N 1
ATOM 759 C CA . LYS A 1 114 ? 30.934 -18.653 38.046 1.00 158.48 223 LYS A CA 1
ATOM 760 C C . LYS A 1 114 ? 31.161 -20.153 37.825 1.00 157.45 223 LYS A C 1
ATOM 761 O O . LYS A 1 114 ? 31.274 -20.881 38.831 1.00 159.71 223 LYS A O 1
ATOM 767 N N . MET A 1 115 ? 31.222 -20.590 36.562 1.00 154.11 224 MET A N 1
ATOM 768 C CA . MET A 1 115 ? 31.414 -22.014 36.171 1.00 154.27 224 MET A CA 1
ATOM 769 C C . MET A 1 115 ? 32.861 -22.437 36.457 1.00 153.32 224 MET A C 1
ATOM 770 O O . MET A 1 115 ? 33.064 -23.599 36.860 1.00 154.36 224 MET A O 1
ATOM 775 N N . LEU A 1 116 ? 33.821 -21.529 36.256 1.00 151.52 225 LEU A N 1
ATOM 776 C CA . LEU A 1 116 ? 35.265 -21.762 36.532 1.00 152.94 225 LEU A CA 1
ATOM 777 C C . LEU A 1 116 ? 35.485 -21.882 38.046 1.00 156.17 225 LEU A C 1
ATOM 778 O O . LEU A 1 116 ? 36.351 -22.680 38.451 1.00 158.07 225 LEU A O 1
ATOM 783 N N . GLU A 1 117 ? 34.725 -21.122 38.842 1.00 158.53 226 GLU A N 1
ATOM 784 C CA . GLU A 1 117 ? 34.727 -21.190 40.330 1.00 163.39 226 GLU A CA 1
ATOM 785 C C . GLU A 1 117 ? 34.165 -22.543 40.779 1.00 165.16 226 GLU A C 1
ATOM 786 O O . GLU A 1 117 ? 34.805 -23.191 41.634 1.00 168.76 226 GLU A O 1
ATOM 792 N N . GLN A 1 118 ? 33.015 -22.941 40.223 1.00 163.84 227 GLN A N 1
ATOM 793 C CA . GLN A 1 118 ? 32.338 -24.238 40.500 1.00 166.10 227 GLN A CA 1
ATOM 794 C C . GLN A 1 118 ? 33.293 -25.391 40.166 1.00 167.41 227 GLN A C 1
ATOM 795 O O . GLN A 1 118 ? 33.362 -26.346 40.964 1.00 170.44 227 GLN A O 1
ATOM 801 N N . GLY A 1 119 ? 34.014 -25.281 39.045 1.00 165.86 228 GLY A N 1
ATOM 802 C CA . GLY A 1 119 ? 34.993 -26.280 38.570 1.00 167.03 228 GLY A CA 1
ATOM 803 C C . GLY A 1 119 ? 36.194 -26.406 39.495 1.00 169.48 228 GLY A C 1
ATOM 804 O O . GLY A 1 119 ? 36.730 -27.527 39.606 1.00 172.45 228 GLY A O 1
ATOM 805 N N . GLN A 1 120 ? 36.601 -25.305 40.139 1.00 168.72 229 GLN A N 1
ATOM 806 C CA . GLN A 1 120 ? 37.804 -25.233 41.015 1.00 170.79 229 GLN A CA 1
ATOM 807 C C . GLN A 1 120 ? 37.468 -25.714 42.436 1.00 173.87 229 GLN A C 1
ATOM 808 O O . GLN A 1 120 ? 38.406 -25.806 43.253 1.00 177.19 229 GLN A O 1
ATOM 814 N N . ARG A 1 121 ? 36.195 -26.015 42.722 1.00 173.10 230 ARG A N 1
ATOM 815 C CA . ARG A 1 121 ? 35.746 -26.584 44.021 1.00 175.88 230 ARG A CA 1
ATOM 816 C C . ARG A 1 121 ? 36.047 -28.087 44.046 1.00 178.34 230 ARG A C 1
ATOM 817 O O . ARG A 1 121 ? 36.061 -28.710 45.109 1.00 181.73 230 ARG A O 1
ATOM 825 N N . THR B 1 4 ? 8.597 5.886 -6.580 1.00 187.46 113 THR B N 1
ATOM 826 C CA . THR B 1 4 ? 8.704 4.400 -6.697 1.00 189.00 113 THR B CA 1
ATOM 827 C C . THR B 1 4 ? 10.159 4.007 -6.984 1.00 190.39 113 THR B C 1
ATOM 828 O O . THR B 1 4 ? 10.668 3.100 -6.299 1.00 189.64 113 THR B O 1
ATOM 830 N N . ALA B 1 5 ? 10.791 4.663 -7.964 1.00 193.96 114 ALA B N 1
ATOM 831 C CA . ALA B 1 5 ? 12.204 4.450 -8.363 1.00 195.38 114 ALA B CA 1
ATOM 832 C C . ALA B 1 5 ? 13.136 5.116 -7.343 1.00 192.12 114 ALA B C 1
ATOM 833 O O . ALA B 1 5 ? 14.093 4.451 -6.897 1.00 190.81 114 ALA B O 1
ATOM 835 N N . SER B 1 6 ? 12.853 6.377 -6.992 1.00 191.39 115 SER B N 1
ATOM 836 C CA . SER B 1 6 ? 13.591 7.197 -5.990 1.00 187.97 115 SER B CA 1
ATOM 837 C C . SER B 1 6 ? 13.622 6.489 -4.628 1.00 184.37 115 SER B C 1
ATOM 838 O O . SER B 1 6 ? 14.592 6.705 -3.874 1.00 180.52 115 SER B O 1
ATOM 841 N N . VAL B 1 7 ? 12.591 5.689 -4.333 1.00 185.64 116 VAL B N 1
ATOM 842 C CA . VAL B 1 7 ? 12.439 4.895 -3.076 1.00 183.35 116 VAL B CA 1
ATOM 843 C C . VAL B 1 7 ? 13.610 3.911 -2.971 1.00 183.43 116 VAL B C 1
ATOM 844 O O . VAL B 1 7 ? 14.339 3.963 -1.958 1.00 179.96 116 VAL B O 1
ATOM 848 N N . ALA B 1 8 ? 13.766 3.050 -3.985 1.00 186.10 117 ALA B N 1
ATOM 849 C CA . ALA B 1 8 ? 14.810 2.000 -4.083 1.00 186.27 117 ALA B CA 1
ATOM 850 C C . ALA B 1 8 ? 16.201 2.637 -3.993 1.00 185.08 117 ALA B C 1
ATOM 851 O O . ALA B 1 8 ? 17.099 2.013 -3.389 1.00 184.27 117 ALA B O 1
ATOM 853 N N . LEU B 1 9 ? 16.363 3.831 -4.578 1.00 184.93 118 LEU B N 1
ATOM 854 C CA . LEU B 1 9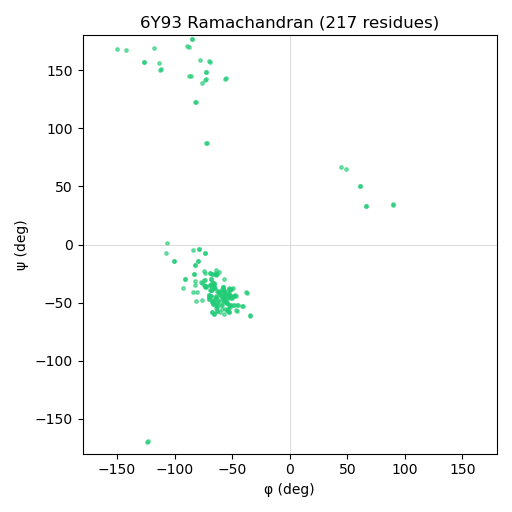 ? 17.611 4.641 -4.535 1.00 183.57 118 LEU B CA 1
ATOM 855 C C . LEU B 1 9 ? 17.988 4.911 -3.075 1.00 178.08 118 LEU B C 1
ATOM 856 O O . LEU B 1 9 ? 19.082 4.478 -2.659 1.00 177.66 118 LEU B O 1
ATOM 858 N N . ILE B 1 10 ? 17.093 5.573 -2.335 1.00 173.94 119 ILE B N 1
ATOM 859 C CA . ILE B 1 10 ? 17.312 6.015 -0.924 1.00 169.12 119 ILE B CA 1
ATOM 860 C C . ILE B 1 10 ? 17.493 4.772 -0.043 1.00 167.13 119 ILE B C 1
ATOM 861 O O . ILE B 1 10 ? 18.428 4.773 0.779 1.00 164.24 119 ILE B O 1
ATOM 866 N N . GLU B 1 11 ? 16.636 3.760 -0.221 1.00 167.69 120 GLU B N 1
ATOM 867 C CA . GLU B 1 11 ? 16.723 2.439 0.463 1.00 167.06 120 GLU B CA 1
ATOM 868 C C . GLU B 1 11 ? 18.151 1.890 0.337 1.00 169.23 120 GLU B C 1
ATOM 869 O O . GLU B 1 11 ? 18.636 1.284 1.313 1.00 167.53 120 GLU B O 1
ATOM 871 N N . ASN B 1 12 ? 18.789 2.105 -0.821 1.00 173.72 121 ASN B N 1
ATOM 872 C CA . ASN B 1 12 ? 20.187 1.690 -1.124 1.00 177.88 121 ASN B CA 1
ATOM 873 C C . ASN B 1 12 ? 21.177 2.694 -0.516 1.00 177.07 121 ASN B C 1
ATOM 874 O O . ASN B 1 12 ? 22.216 2.243 0.008 1.00 178.29 121 ASN B O 1
ATOM 876 N N . LEU B 1 13 ? 20.878 3.997 -0.595 1.00 176.13 122 LEU B N 1
ATOM 877 C CA . LEU B 1 13 ? 21.675 5.083 0.047 1.00 174.30 122 LEU B CA 1
ATOM 878 C C . LEU B 1 13 ? 21.607 4.931 1.571 1.00 171.59 122 LEU B C 1
ATOM 879 O O . LEU B 1 13 ? 22.532 5.418 2.252 1.00 170.11 122 LEU B O 1
ATOM 884 N N . GLN B 1 14 ? 20.539 4.302 2.075 1.00 171.51 123 GLN B N 1
ATOM 885 C CA . GLN B 1 14 ? 20.340 3.972 3.512 1.00 169.28 123 GLN B CA 1
ATOM 886 C C . GLN B 1 14 ? 21.110 2.686 3.833 1.00 170.66 123 GLN B C 1
ATOM 887 O O . GLN B 1 14 ? 21.841 2.674 4.843 1.00 169.33 123 GLN B O 1
ATOM 893 N N . ARG B 1 15 ? 20.940 1.650 3.002 1.00 173.43 124 ARG B N 1
ATOM 894 C CA . ARG B 1 15 ? 21.646 0.344 3.112 1.00 176.02 124 ARG B CA 1
ATOM 895 C C . ARG B 1 15 ? 23.161 0.584 3.075 1.00 177.55 124 ARG B C 1
ATOM 896 O O . ARG B 1 15 ? 23.871 -0.011 3.910 1.00 178.70 124 ARG B O 1
ATOM 898 N N . GLU B 1 16 ? 23.626 1.424 2.143 1.00 177.95 125 GLU B N 1
ATOM 899 C CA . GLU B 1 16 ? 25.034 1.904 2.059 1.00 178.13 125 GLU B CA 1
ATOM 900 C C . GLU B 1 16 ? 25.241 3.010 3.101 1.00 174.26 125 GLU B C 1
ATOM 901 O O . GLU B 1 16 ? 24.237 3.616 3.524 1.00 170.47 125 GLU B O 1
ATOM 903 N N . GLU B 1 17 ? 26.493 3.267 3.492 1.00 175.10 126 GLU B N 1
ATOM 904 C CA . GLU B 1 17 ? 26.845 4.206 4.594 1.00 171.69 126 GLU B CA 1
ATOM 905 C C . GLU B 1 17 ? 26.713 5.650 4.099 1.00 169.77 126 GLU B C 1
ATOM 906 O O . GLU B 1 17 ? 27.127 5.920 2.952 1.00 171.03 126 GLU B O 1
ATOM 912 N N . LEU B 1 18 ? 26.158 6.524 4.944 1.00 166.57 127 LEU B N 1
ATOM 913 C CA . LEU B 1 18 ? 25.909 7.965 4.666 1.00 165.64 127 LEU B CA 1
ATOM 914 C C . LEU B 1 18 ? 25.992 8.747 5.986 1.00 162.31 127 LEU B C 1
ATOM 915 O O . LEU B 1 18 ? 26.027 8.100 7.054 1.00 160.78 127 LEU B O 1
ATOM 920 N N . SER B 1 19 ? 26.027 10.082 5.914 1.00 160.99 128 SER B N 1
ATOM 921 C CA . SER B 1 19 ? 26.064 11.004 7.084 1.00 158.27 128 SER B CA 1
ATOM 922 C C . SER B 1 19 ? 24.693 11.036 7.771 1.00 156.40 128 SER B C 1
ATOM 923 O O . SER B 1 19 ? 23.678 11.017 7.053 1.00 159.34 128 SER B O 1
ATOM 926 N N . SER B 1 20 ? 24.676 11.105 9.106 1.00 153.19 129 SER B N 1
ATOM 927 C CA . SER B 1 20 ? 23.455 11.171 9.957 1.00 150.34 129 SER B CA 1
ATOM 928 C C . SER B 1 20 ? 22.502 12.252 9.435 1.00 148.28 129 SER B C 1
ATOM 929 O O . SER B 1 20 ? 21.281 11.988 9.367 1.00 146.94 129 SER B O 1
ATOM 932 N N . ILE B 1 21 ? 23.048 13.420 9.085 1.00 147.29 130 ILE B N 1
ATOM 933 C CA . ILE B 1 21 ? 22.306 14.565 8.475 1.00 147.89 130 ILE B CA 1
ATOM 934 C C . ILE B 1 21 ? 21.645 14.096 7.173 1.00 148.22 130 ILE B C 1
ATOM 935 O O . ILE B 1 21 ? 20.459 14.407 6.962 1.00 147.39 130 ILE B O 1
ATOM 940 N N . GLU B 1 22 ? 22.399 13.383 6.336 1.00 148.73 131 GLU B N 1
ATOM 941 C CA . GLU B 1 22 ? 21.954 12.926 4.994 1.00 151.22 131 GLU B CA 1
ATOM 942 C C . GLU B 1 22 ? 20.968 11.763 5.163 1.00 149.99 131 GLU B C 1
ATOM 943 O O . GLU B 1 22 ? 20.026 11.682 4.361 1.00 152.67 131 GLU B O 1
ATOM 949 N N . GLU B 1 23 ? 21.174 10.909 6.171 1.00 146.91 132 GLU B N 1
ATOM 950 C CA . GLU B 1 23 ? 20.241 9.816 6.564 1.00 145.47 132 GLU B CA 1
ATOM 951 C C . GLU B 1 23 ? 18.908 10.425 7.018 1.00 142.78 132 GLU B C 1
ATOM 952 O O . GLU B 1 23 ? 17.848 9.856 6.677 1.00 142.76 132 GLU B O 1
ATOM 958 N N . ALA B 1 24 ? 18.965 11.537 7.758 1.00 140.64 133 ALA B N 1
ATOM 959 C CA . ALA B 1 24 ? 17.788 12.288 8.251 1.00 140.22 133 ALA B CA 1
ATOM 960 C C . ALA B 1 24 ? 17.042 12.914 7.064 1.00 142.56 133 ALA B C 1
ATOM 961 O O . ALA B 1 24 ? 15.808 12.722 6.962 1.00 144.89 133 ALA B O 1
ATOM 963 N N . HIS B 1 25 ? 17.768 13.635 6.202 1.00 143.21 134 HIS B N 1
ATOM 964 C CA . HIS B 1 25 ? 17.248 14.255 4.952 1.00 145.18 134 HIS B CA 1
ATOM 965 C C . HIS B 1 25 ? 16.538 13.194 4.101 1.00 145.76 134 HIS B C 1
ATOM 966 O O . HIS B 1 25 ? 15.521 13.531 3.471 1.00 147.91 134 HIS B O 1
ATOM 973 N N . ALA B 1 26 ? 17.067 11.966 4.085 1.00 144.55 135 ALA B N 1
ATOM 974 C CA . ALA B 1 26 ? 16.509 10.798 3.362 1.00 146.02 135 ALA B CA 1
ATOM 975 C C . ALA B 1 26 ? 15.166 10.403 3.983 1.00 145.79 135 ALA B C 1
ATOM 976 O O . ALA B 1 26 ? 14.164 10.433 3.254 1.00 148.19 135 ALA B O 1
ATOM 978 N N . TYR B 1 27 ? 15.157 10.058 5.277 1.00 144.24 136 TYR B N 1
ATOM 979 C CA . TYR B 1 27 ? 13.947 9.651 6.044 1.00 144.43 136 TYR B CA 1
ATOM 980 C C . TYR B 1 27 ? 12.794 10.613 5.738 1.00 146.00 136 TYR B C 1
ATOM 981 O O . TYR B 1 27 ? 11.697 10.140 5.370 1.00 148.65 136 TYR B O 1
ATOM 990 N N . ALA B 1 28 ? 13.050 11.918 5.889 1.00 145.39 137 ALA B N 1
ATOM 991 C CA . ALA B 1 28 ? 12.090 13.021 5.642 1.00 146.36 137 ALA B CA 1
ATOM 992 C C . ALA B 1 28 ? 11.368 12.795 4.306 1.00 149.16 137 ALA B C 1
ATOM 993 O O . ALA B 1 28 ? 10.124 12.731 4.308 1.00 150.44 137 ALA B O 1
ATOM 995 N N . ARG B 1 29 ? 12.131 12.674 3.215 1.00 150.37 138 ARG B N 1
ATOM 996 C CA . ARG B 1 29 ? 11.623 12.430 1.837 1.00 154.50 138 ARG B CA 1
ATOM 997 C C . ARG B 1 29 ? 10.719 11.190 1.835 1.00 156.61 138 ARG B C 1
ATOM 998 O O . ARG B 1 29 ? 9.554 11.320 1.429 1.00 160.60 138 ARG B O 1
ATOM 1000 N N . LEU B 1 30 ? 11.231 10.049 2.303 1.00 155.63 139 LEU B N 1
ATOM 1001 C CA . LEU B 1 30 ? 10.524 8.734 2.312 1.00 157.19 139 LEU B CA 1
ATOM 1002 C C . LEU B 1 30 ? 9.154 8.877 2.989 1.00 157.42 139 LEU B C 1
ATOM 1003 O O . LEU B 1 30 ? 8.180 8.267 2.491 1.00 159.97 139 LEU B O 1
ATOM 1008 N N . LEU B 1 31 ? 9.075 9.661 4.069 1.00 155.15 140 LEU B N 1
ATOM 1009 C CA . LEU B 1 31 ? 7.826 9.895 4.845 1.00 155.77 140 LEU B CA 1
ATOM 1010 C C . LEU B 1 31 ? 6.885 10.835 4.075 1.00 159.41 140 LEU B C 1
ATOM 1011 O O . LEU B 1 31 ? 5.673 10.798 4.344 1.00 161.61 140 LEU B O 1
ATOM 1016 N N . GLU B 1 32 ? 7.420 11.645 3.156 1.00 160.73 141 GLU B N 1
ATOM 1017 C CA . GLU B 1 32 ? 6.632 12.522 2.246 1.00 164.30 141 GLU B CA 1
ATOM 1018 C C . GLU B 1 32 ? 6.137 11.721 1.035 1.00 166.24 141 GLU B C 1
ATOM 1019 O O . GLU B 1 32 ? 5.052 12.054 0.528 1.00 169.27 141 GLU B O 1
ATOM 1025 N N . LEU B 1 33 ? 6.902 10.709 0.608 1.00 165.73 142 LEU B N 1
ATOM 1026 C CA . LEU B 1 33 ? 6.740 9.966 -0.673 1.00 170.09 142 LEU B CA 1
ATOM 1027 C C . LEU B 1 33 ? 5.694 8.847 -0.540 1.00 171.12 142 LEU B C 1
ATOM 1028 O O . LEU B 1 33 ? 4.931 8.661 -1.510 1.00 175.03 142 LEU B O 1
ATOM 1033 N N . HIS B 1 34 ? 5.671 8.118 0.581 1.00 168.47 143 HIS B N 1
ATOM 1034 C CA . HIS B 1 34 ? 4.703 7.012 0.833 1.00 170.53 143 HIS B CA 1
ATOM 1035 C C . HIS B 1 34 ? 3.663 7.441 1.877 1.00 170.45 143 HIS B C 1
ATOM 1036 O O . HIS B 1 34 ? 2.708 6.668 2.088 1.00 172.60 143 HIS B O 1
ATOM 1043 N N . ASP B 1 35 ? 3.840 8.612 2.503 1.00 168.82 144 ASP B N 1
ATOM 1044 C CA . ASP B 1 35 ? 2.961 9.132 3.587 1.00 168.97 144 ASP B CA 1
ATOM 1045 C C . ASP B 1 35 ? 2.667 7.999 4.578 1.00 168.35 144 ASP B C 1
ATOM 1046 O O . ASP B 1 35 ? 1.501 7.572 4.675 1.00 170.42 144 ASP B O 1
ATOM 1051 N N . LEU B 1 36 ? 3.709 7.548 5.282 1.00 165.21 145 LEU B N 1
ATOM 1052 C CA . LEU B 1 36 ? 3.679 6.441 6.277 1.00 164.37 145 LEU B CA 1
ATOM 1053 C C . LEU B 1 36 ? 4.065 7.010 7.648 1.00 160.34 145 LEU B C 1
ATOM 1054 O O . LEU B 1 36 ? 4.464 8.193 7.711 1.00 158.06 145 LEU B O 1
ATOM 1059 N N . THR B 1 37 ? 3.885 6.216 8.709 1.00 159.42 146 THR B N 1
ATOM 1060 C CA . THR B 1 37 ? 4.190 6.594 10.115 1.00 157.44 146 THR B CA 1
ATOM 1061 C C . THR B 1 37 ? 5.659 6.255 10.398 1.00 154.19 146 THR B C 1
ATOM 1062 O O . THR B 1 37 ? 6.149 5.257 9.830 1.00 153.67 146 THR B O 1
ATOM 1066 N N . GLN B 1 38 ? 6.331 7.076 11.215 1.00 152.29 147 GLN B N 1
ATOM 1067 C CA . GLN B 1 38 ? 7.750 6.891 11.626 1.00 150.68 147 GLN B CA 1
ATOM 1068 C C . GLN B 1 38 ? 7.960 5.431 12.044 1.00 153.34 147 GLN B C 1
ATOM 1069 O O . GLN B 1 38 ? 8.977 4.835 11.631 1.00 153.19 147 GLN B O 1
ATOM 1075 N N . GLU B 1 39 ? 7.015 4.892 12.824 1.00 157.14 148 GLU B N 1
ATOM 1076 C CA . GLU B 1 39 ? 6.984 3.484 13.309 1.00 159.91 148 GLU B CA 1
ATOM 1077 C C . GLU B 1 39 ? 7.076 2.525 12.114 1.00 159.66 148 GLU B C 1
ATOM 1078 O O . GLU B 1 39 ? 7.936 1.625 12.152 1.00 159.65 148 GLU B O 1
ATOM 1084 N N . ALA B 1 40 ? 6.235 2.729 11.096 1.00 159.16 149 ALA B N 1
ATOM 1085 C CA . ALA B 1 40 ? 6.072 1.841 9.919 1.00 159.61 149 ALA B CA 1
ATOM 1086 C C . ALA B 1 40 ? 7.340 1.877 9.059 1.00 156.62 149 ALA B C 1
ATOM 1087 O O . ALA B 1 40 ? 7.728 0.808 8.548 1.00 157.42 149 ALA B O 1
ATOM 1089 N N . LEU B 1 41 ? 7.948 3.059 8.904 1.00 153.67 150 LEU B N 1
ATOM 1090 C CA . LEU B 1 41 ? 9.231 3.254 8.174 1.00 152.31 150 LEU B CA 1
ATOM 1091 C C . LEU B 1 41 ? 10.338 2.489 8.909 1.00 150.59 150 LEU B C 1
ATOM 1092 O O . LEU B 1 41 ? 11.033 1.689 8.254 1.00 151.66 150 LEU B O 1
ATOM 1097 N N . ALA B 1 42 ? 10.481 2.726 10.218 1.00 148.20 151 ALA B N 1
ATOM 1098 C CA . ALA B 1 42 ? 11.467 2.066 11.107 1.00 147.42 151 ALA B CA 1
ATOM 1099 C C . ALA B 1 42 ? 11.305 0.544 11.013 1.00 150.27 151 ALA B C 1
ATOM 1100 O O . ALA B 1 42 ? 12.329 -0.149 10.867 1.00 150.60 151 ALA B O 1
ATOM 1102 N N . GLN B 1 43 ? 10.060 0.060 11.087 1.00 152.57 152 GLN B N 1
ATOM 1103 C CA . GLN B 1 43 ? 9.696 -1.377 10.947 1.00 157.04 152 GLN B CA 1
ATOM 1104 C C . GLN B 1 43 ? 10.107 -1.867 9.553 1.00 158.74 152 GLN B C 1
ATOM 1105 O O . GLN B 1 43 ? 10.610 -3.003 9.456 1.00 162.09 152 GLN B O 1
ATOM 1111 N N . ARG B 1 44 ? 9.895 -1.039 8.524 1.00 157.45 153 ARG B N 1
ATOM 1112 C CA . ARG B 1 44 ? 10.260 -1.327 7.109 1.00 158.84 153 ARG B CA 1
ATOM 1113 C C . ARG B 1 44 ? 11.787 -1.334 6.958 1.00 159.07 153 ARG B C 1
ATOM 1114 O O . ARG B 1 44 ? 12.292 -2.192 6.206 1.00 162.39 153 ARG B O 1
ATOM 1116 N N . LEU B 1 45 ? 12.484 -0.420 7.644 1.00 157.20 154 LEU B N 1
ATOM 1117 C CA . LEU B 1 45 ? 13.963 -0.240 7.566 1.00 156.82 154 LEU B CA 1
ATOM 1118 C C . LEU B 1 45 ? 14.673 -1.232 8.498 1.00 158.17 154 LEU B C 1
ATOM 1119 O O . LEU B 1 45 ? 15.845 -1.554 8.220 1.00 159.77 154 LEU B O 1
ATOM 1124 N N . GLY B 1 46 ? 13.997 -1.691 9.558 1.00 158.63 155 GLY B N 1
ATOM 1125 C CA . GLY B 1 46 ? 14.563 -2.588 10.586 1.00 159.58 155 GLY B CA 1
ATOM 1126 C C . GLY B 1 46 ? 15.208 -1.808 11.720 1.00 156.61 155 GLY B C 1
ATOM 1127 O O . GLY B 1 46 ? 16.215 -2.295 12.273 1.00 157.34 155 GLY B O 1
ATOM 1128 N N . LYS B 1 47 ? 14.641 -0.641 12.053 1.00 153.34 156 LYS B N 1
ATOM 1129 C CA . LYS B 1 47 ? 15.092 0.263 13.145 1.00 150.32 156 LYS B CA 1
ATOM 1130 C C . LYS B 1 47 ? 13.926 0.483 14.117 1.00 151.01 156 LYS B C 1
ATOM 1131 O O . LYS B 1 47 ? 12.915 -0.241 13.996 1.00 154.09 156 LYS B O 1
ATOM 1133 N N . GLY B 1 48 ? 14.072 1.439 15.040 1.00 149.05 157 GLY B N 1
ATOM 1134 C CA . GLY B 1 48 ? 12.990 1.930 15.917 1.00 148.30 157 GLY B CA 1
ATOM 1135 C C . GLY B 1 48 ? 12.627 3.365 15.582 1.00 145.53 157 GLY B C 1
ATOM 1136 O O . GLY B 1 48 ? 13.520 4.102 15.115 1.00 144.83 157 GLY B O 1
ATOM 1137 N N . GLN B 1 49 ? 11.364 3.748 15.797 1.00 145.80 158 GLN B N 1
ATOM 1138 C CA . GLN B 1 49 ? 10.865 5.141 15.627 1.00 144.81 158 GLN B CA 1
ATOM 1139 C C . GLN B 1 49 ? 11.797 6.084 16.396 1.00 143.66 158 GLN B C 1
ATOM 1140 O O . GLN B 1 49 ? 12.186 7.127 15.833 1.00 142.68 158 GLN B O 1
ATOM 1146 N N . SER B 1 50 ? 12.137 5.707 17.633 1.00 144.23 159 SER B N 1
ATOM 1147 C CA . SER B 1 50 ? 13.166 6.348 18.493 1.00 143.67 159 SER B CA 1
ATOM 1148 C C . SER B 1 50 ? 14.330 6.857 17.632 1.00 141.97 159 SER B C 1
ATOM 1149 O O . SER B 1 50 ? 14.570 8.081 17.623 1.00 140.10 159 SER B O 1
ATOM 1152 N N . THR B 1 51 ? 15.003 5.941 16.927 1.00 142.47 160 THR B N 1
ATOM 1153 C CA . THR B 1 51 ? 16.196 6.202 16.075 1.00 140.63 160 THR B CA 1
ATOM 1154 C C . THR B 1 51 ? 15.883 7.294 15.047 1.00 138.50 160 THR B C 1
ATOM 1155 O O . THR B 1 51 ? 16.671 8.256 14.950 1.00 137.69 160 THR B O 1
ATOM 1159 N N . ILE B 1 52 ? 14.772 7.140 14.320 1.00 138.47 161 ILE B N 1
ATOM 1160 C CA . ILE B 1 52 ? 14.376 8.012 13.172 1.00 138.01 161 ILE B CA 1
ATOM 1161 C C . ILE B 1 52 ? 14.145 9.433 13.696 1.00 136.92 161 ILE B C 1
ATOM 1162 O O . ILE B 1 52 ? 14.807 10.362 13.189 1.00 135.25 161 ILE B O 1
ATOM 1167 N N . ALA B 1 53 ? 13.240 9.579 14.669 1.00 137.90 162 ALA B N 1
ATOM 1168 C CA . ALA B 1 53 ? 12.870 10.860 15.316 1.00 138.65 162 ALA B CA 1
ATOM 1169 C C . ALA B 1 53 ? 14.140 11.610 15.733 1.00 137.40 162 ALA B C 1
ATOM 1170 O O . ALA B 1 53 ? 14.283 12.784 15.343 1.00 137.72 162 ALA B O 1
ATOM 1172 N N . ASN B 1 54 ? 15.028 10.933 16.470 1.00 136.60 163 ASN B N 1
ATOM 1173 C CA . ASN B 1 54 ? 16.306 11.481 17.008 1.00 134.80 163 ASN B CA 1
ATOM 1174 C C . ASN B 1 54 ? 17.170 12.023 15.863 1.00 134.16 163 ASN B C 1
ATOM 1175 O O . ASN B 1 54 ? 17.803 13.081 16.057 1.00 133.84 163 ASN B O 1
ATOM 1180 N N . LYS B 1 55 ? 17.196 11.328 14.722 1.00 134.49 164 LYS B N 1
ATOM 1181 C CA . LYS B 1 55 ? 18.011 11.708 13.536 1.00 134.33 164 LYS B CA 1
ATOM 1182 C C . LYS B 1 55 ? 17.376 12.925 12.848 1.00 132.89 164 LYS B C 1
ATOM 1183 O O . LYS B 1 55 ? 18.136 13.773 12.346 1.00 132.39 164 LYS B O 1
ATOM 1189 N N . LEU B 1 56 ? 16.041 13.012 12.834 1.00 132.49 165 LEU B N 1
ATOM 1190 C CA . LEU B 1 56 ? 15.283 14.140 12.224 1.00 133.47 165 LEU B CA 1
ATOM 1191 C C . LEU B 1 56 ? 15.505 15.423 13.037 1.00 133.07 165 LEU B C 1
ATOM 1192 O O . LEU B 1 56 ? 15.456 16.513 12.435 1.00 132.24 165 LEU B O 1
ATOM 1197 N N . ARG B 1 57 ? 15.746 15.294 14.347 1.00 133.00 166 ARG B N 1
ATOM 1198 C CA . ARG B 1 57 ? 15.984 16.435 15.274 1.00 134.46 166 ARG B CA 1
ATOM 1199 C C . ARG B 1 57 ? 17.278 17.159 14.880 1.00 134.87 166 ARG B C 1
ATOM 1200 O O . ARG B 1 57 ? 17.395 18.359 15.188 1.00 136.22 166 ARG B O 1
ATOM 1208 N N . LEU B 1 58 ? 18.202 16.459 14.214 1.00 134.38 167 LEU B N 1
ATOM 1209 C CA . LEU B 1 58 ? 19.530 16.990 13.796 1.00 135.37 167 LEU B CA 1
ATOM 1210 C C . LEU B 1 58 ? 19.354 18.041 12.692 1.00 137.16 167 LEU B C 1
ATOM 1211 O O . LEU B 1 58 ? 20.243 18.904 12.555 1.00 137.46 167 LEU B O 1
ATOM 1216 N N . LEU B 1 59 ? 18.247 17.974 11.943 1.00 138.61 168 LEU B N 1
ATOM 1217 C CA . LEU B 1 59 ? 17.938 18.898 10.818 1.00 141.46 168 LEU B CA 1
ATOM 1218 C C . LEU B 1 59 ? 17.535 20.272 11.367 1.00 142.99 168 LEU B C 1
ATOM 1219 O O . LEU B 1 59 ? 17.380 21.202 10.551 1.00 145.98 168 LEU B O 1
ATOM 1224 N N . LYS B 1 60 ? 17.368 20.392 12.689 1.00 142.67 169 LYS B N 1
ATOM 1225 C CA . LYS B 1 60 ? 16.992 21.650 13.389 1.00 146.41 169 LYS B CA 1
ATOM 1226 C C . LYS B 1 60 ? 18.236 22.307 14.004 1.00 145.57 169 LYS B C 1
ATOM 1227 O O . LYS B 1 60 ? 18.141 23.492 14.384 1.00 147.54 169 LYS B O 1
ATOM 1233 N N . LEU B 1 61 ? 19.355 21.577 14.097 1.00 142.58 170 LEU B N 1
ATOM 1234 C CA . LEU B 1 61 ? 20.637 22.081 14.663 1.00 142.37 170 LEU B CA 1
ATOM 1235 C C . LEU B 1 61 ? 21.245 23.107 13.710 1.00 143.96 170 LEU B C 1
ATOM 1236 O O . LEU B 1 61 ? 20.935 23.111 12.521 1.00 145.22 170 LEU B O 1
ATOM 1241 N N . PRO B 1 62 ? 22.127 24.008 14.204 1.00 144.87 171 PRO B N 1
ATOM 1242 C CA . PRO B 1 62 ? 22.759 25.021 13.357 1.00 147.83 171 PRO B CA 1
ATOM 1243 C C . PRO B 1 62 ? 23.498 24.399 12.163 1.00 149.24 171 PRO B C 1
ATOM 1244 O O . PRO B 1 62 ? 24.095 23.356 12.331 1.00 149.27 171 PRO B O 1
ATOM 1248 N N . GLN B 1 63 ? 23.446 25.061 11.003 1.00 152.71 172 GLN B N 1
ATOM 1249 C CA . GLN B 1 63 ? 24.099 24.621 9.737 1.00 153.70 172 GLN B CA 1
ATOM 1250 C C . GLN B 1 63 ? 25.573 24.306 9.993 1.00 152.47 172 GLN B C 1
ATOM 1251 O O . GLN B 1 63 ? 26.067 23.286 9.514 1.00 151.41 172 GLN B O 1
ATOM 1257 N N . PRO B 1 64 ? 26.326 25.159 10.731 1.00 152.28 173 PRO B N 1
ATOM 1258 C CA . PRO B 1 64 ? 27.725 24.866 11.053 1.00 151.56 173 PRO B CA 1
ATOM 1259 C C . PRO B 1 64 ? 27.925 23.477 11.678 1.00 147.52 173 PRO B C 1
ATOM 1260 O O . PRO B 1 64 ? 28.858 22.794 11.294 1.00 147.77 173 PRO B O 1
ATOM 1264 N N . VAL B 1 65 ? 27.052 23.103 12.620 1.00 144.53 174 VAL B N 1
ATOM 1265 C CA . VAL B 1 65 ? 27.045 21.767 13.288 1.00 142.17 174 VAL B CA 1
ATOM 1266 C C . VAL B 1 65 ? 26.760 20.704 12.221 1.00 141.57 174 VAL B C 1
ATOM 1267 O O . VAL B 1 65 ? 27.527 19.730 12.143 1.00 140.18 174 VAL B O 1
ATOM 1271 N N . GLN B 1 66 ? 25.705 20.908 11.426 1.00 142.53 175 GLN B N 1
ATOM 1272 C CA . GLN B 1 66 ? 25.237 19.964 10.375 1.00 143.24 175 GLN B CA 1
ATOM 1273 C C . GLN B 1 66 ? 26.380 19.677 9.392 1.00 145.22 175 GLN B C 1
ATOM 1274 O O . GLN B 1 66 ? 26.542 18.499 9.005 1.00 145.04 175 GLN B O 1
ATOM 1280 N N . GLU B 1 67 ? 27.140 20.710 9.014 1.00 147.49 176 GLU B N 1
ATOM 1281 C CA . GLU B 1 67 ? 28.283 20.610 8.066 1.00 150.61 176 GLU B CA 1
ATOM 1282 C C . GLU B 1 67 ? 29.401 19.762 8.688 1.00 150.37 176 GLU B C 1
ATOM 1283 O O . GLU B 1 67 ? 30.049 19.008 7.936 1.00 153.72 176 GLU B O 1
ATOM 1289 N N . ALA B 1 68 ? 29.612 19.877 10.005 1.00 148.16 177 ALA B N 1
ATOM 1290 C CA . ALA B 1 68 ? 30.619 19.108 10.775 1.00 147.95 177 ALA B CA 1
ATOM 1291 C C . ALA B 1 68 ? 30.249 17.618 10.781 1.00 147.80 177 ALA B C 1
ATOM 1292 O O . ALA B 1 68 ? 31.176 16.784 10.763 1.00 148.75 177 ALA B O 1
ATOM 1294 N N . ILE B 1 69 ? 28.949 17.300 10.798 1.00 148.59 178 ILE B N 1
ATOM 1295 C CA . ILE B 1 69 ? 28.423 15.900 10.769 1.00 149.93 178 ILE B CA 1
ATOM 1296 C C . ILE B 1 69 ? 28.740 15.295 9.395 1.00 154.69 178 ILE B C 1
ATOM 1297 O O . ILE B 1 69 ? 29.281 14.171 9.361 1.00 155.65 178 ILE B O 1
ATOM 1302 N N . MET B 1 70 ? 28.419 16.023 8.319 1.00 158.66 179 MET B N 1
ATOM 1303 C CA . MET B 1 70 ? 28.647 15.610 6.905 1.00 163.49 179 MET B CA 1
ATOM 1304 C C . MET B 1 70 ? 30.147 15.406 6.658 1.00 166.06 179 MET B C 1
ATOM 1305 O O . MET B 1 70 ? 30.504 14.417 5.987 1.00 168.32 179 MET B O 1
ATOM 1310 N N . GLU B 1 71 ? 30.983 16.308 7.185 1.00 166.27 180 GLU B N 1
ATOM 1311 C CA . GLU B 1 71 ? 32.462 16.295 7.018 1.00 170.04 180 GLU B CA 1
ATOM 1312 C C . GLU B 1 71 ? 33.093 15.259 7.961 1.00 169.26 180 GLU B C 1
ATOM 1313 O O . GLU B 1 71 ? 34.327 15.084 7.888 1.00 172.07 180 GLU B O 1
ATOM 1319 N N . LYS B 1 72 ? 32.284 14.610 8.809 1.00 166.80 181 LYS B N 1
ATOM 1320 C CA . LYS B 1 72 ? 32.686 13.482 9.694 1.00 167.27 181 LYS B CA 1
ATOM 1321 C C . LYS B 1 72 ? 33.681 13.982 10.750 1.00 165.24 181 LYS B C 1
ATOM 1322 O O . LYS B 1 72 ? 34.563 13.195 11.152 1.00 166.31 181 LYS B O 1
ATOM 1328 N N . LYS B 1 73 ? 33.530 15.236 11.188 1.00 162.10 182 LYS B N 1
ATOM 1329 C CA . LYS B 1 73 ? 34.389 15.881 12.219 1.00 161.93 182 LYS B CA 1
ATOM 1330 C C . LYS B 1 73 ? 33.773 15.648 13.603 1.00 158.19 182 LYS B C 1
ATOM 1331 O O . LYS B 1 73 ? 34.538 15.592 14.585 1.00 159.46 182 LYS B O 1
ATOM 1337 N N . ILE B 1 74 ? 32.443 15.528 13.671 1.00 154.69 183 ILE B N 1
ATOM 1338 C CA . ILE B 1 74 ? 31.674 15.189 14.905 1.00 151.25 183 ILE B CA 1
ATOM 1339 C C . ILE B 1 74 ? 30.770 13.988 14.602 1.00 148.14 183 ILE B C 1
ATOM 1340 O O . ILE B 1 74 ? 30.460 13.761 13.417 1.00 149.40 183 ILE B O 1
ATOM 1345 N N . THR B 1 75 ? 30.373 13.254 15.642 1.00 144.91 184 THR B N 1
ATOM 1346 C CA . THR B 1 75 ? 29.468 12.075 15.576 1.00 143.49 184 THR B CA 1
ATOM 1347 C C . THR B 1 75 ? 28.018 12.567 15.677 1.00 141.25 184 THR B C 1
ATOM 1348 O O . THR B 1 75 ? 27.817 13.766 15.963 1.00 140.76 184 THR B O 1
ATOM 1352 N N . GLU B 1 76 ? 27.051 11.676 15.433 1.00 139.60 185 GLU B N 1
ATOM 1353 C CA . GLU B 1 76 ? 25.598 11.928 15.626 1.00 136.61 185 GLU B CA 1
ATOM 1354 C C . GLU B 1 76 ? 25.364 12.356 17.077 1.00 134.49 185 GLU B C 1
ATOM 1355 O O . GLU B 1 76 ? 24.808 13.451 17.295 1.00 134.24 185 GLU B O 1
ATOM 1361 N N . ARG B 1 77 ? 25.803 11.514 18.018 1.00 134.18 186 ARG B N 1
ATOM 1362 C CA . ARG B 1 77 ? 25.585 11.661 19.481 1.00 134.13 186 ARG B CA 1
ATOM 1363 C C . ARG B 1 77 ? 26.290 12.921 19.999 1.00 134.21 186 ARG B C 1
ATOM 1364 O O . ARG B 1 77 ? 25.839 13.453 21.033 1.00 134.79 186 ARG B O 1
ATOM 1372 N N . HIS B 1 78 ? 27.345 13.375 19.309 1.00 134.43 187 HIS B N 1
ATOM 1373 C CA . HIS B 1 78 ? 28.033 14.671 19.567 1.00 135.47 187 HIS B CA 1
ATOM 1374 C C . HIS B 1 78 ? 27.051 15.817 19.304 1.00 134.12 187 HIS B C 1
ATOM 1375 O O . HIS B 1 78 ? 26.855 16.648 20.210 1.00 135.03 187 HIS B O 1
ATOM 1382 N N . ALA B 1 79 ? 26.460 15.839 18.106 1.00 133.04 188 ALA B N 1
ATOM 1383 C CA . ALA B 1 79 ? 25.487 16.857 17.645 1.00 132.26 188 ALA B CA 1
ATOM 1384 C C . ALA B 1 79 ? 24.215 16.787 18.499 1.00 130.87 188 ALA B C 1
ATOM 1385 O O . ALA B 1 79 ? 23.720 17.854 18.906 1.00 132.11 188 ALA B O 1
ATOM 1387 N N . ARG B 1 80 ? 23.713 15.574 18.756 1.00 130.80 189 ARG B N 1
ATOM 1388 C CA . ARG B 1 80 ? 22.495 15.317 19.577 1.00 132.00 189 ARG B CA 1
ATOM 1389 C C . ARG B 1 80 ? 22.672 15.904 20.984 1.00 131.87 189 ARG B C 1
ATOM 1390 O O . ARG B 1 80 ? 21.674 16.401 21.541 1.00 131.63 189 ARG B O 1
ATOM 1398 N N . ALA B 1 81 ? 23.888 15.839 21.533 1.00 132.54 190 ALA B N 1
ATOM 1399 C CA . ALA B 1 81 ? 24.234 16.336 22.887 1.00 133.82 190 ALA B CA 1
ATOM 1400 C C . ALA B 1 81 ? 24.124 17.866 22.938 1.00 134.11 190 ALA B C 1
ATOM 1401 O O . ALA B 1 81 ? 23.894 18.396 24.042 1.00 136.12 190 ALA B O 1
ATOM 1403 N N . LEU B 1 82 ? 24.276 18.546 21.795 1.00 133.18 191 LEU B N 1
ATOM 1404 C CA . LEU B 1 82 ? 24.235 20.032 21.693 1.00 134.69 191 LEU B CA 1
ATOM 1405 C C . LEU B 1 82 ? 22.791 20.535 21.829 1.00 135.60 191 LEU B C 1
ATOM 1406 O O . LEU B 1 82 ? 22.615 21.659 22.330 1.00 137.36 191 LEU B O 1
ATOM 1411 N N . ILE B 1 83 ? 21.803 19.738 21.403 1.00 134.55 192 ILE B N 1
ATOM 1412 C CA . ILE B 1 83 ? 20.362 20.137 21.324 1.00 135.03 192 ILE B CA 1
ATOM 1413 C C . ILE B 1 83 ? 19.901 20.703 22.668 1.00 137.17 192 ILE B C 1
ATOM 1414 O O . ILE B 1 83 ? 19.348 21.800 22.704 1.00 138.01 192 ILE B O 1
ATOM 1419 N N . PRO B 1 84 ? 20.087 19.988 23.805 1.00 139.06 193 PRO B N 1
ATOM 1420 C CA . PRO B 1 84 ? 19.787 20.539 25.130 1.00 142.35 193 PRO B CA 1
ATOM 1421 C C . PRO B 1 84 ? 20.126 22.029 25.314 1.00 145.82 193 PRO B C 1
ATOM 1422 O O . PRO B 1 84 ? 19.333 22.726 25.924 1.00 147.36 193 PRO B O 1
ATOM 1426 N N . LEU B 1 85 ? 21.274 22.479 24.791 1.00 147.58 194 LEU B N 1
ATOM 1427 C CA . LEU B 1 85 ? 21.648 23.920 24.713 1.00 150.95 194 LEU B CA 1
ATOM 1428 C C . LEU B 1 85 ? 20.773 24.571 23.636 1.00 153.26 194 LEU B C 1
ATOM 1429 O O . LEU B 1 85 ? 21.207 24.617 22.472 1.00 155.32 194 LEU B O 1
ATOM 1434 N N . LYS B 1 86 ? 19.580 25.041 24.005 1.00 156.13 195 LYS B N 1
ATOM 1435 C CA . LYS B 1 86 ? 18.517 25.419 23.034 1.00 158.52 195 LYS B CA 1
ATOM 1436 C C . LYS B 1 86 ? 18.966 26.604 22.167 1.00 159.61 195 LYS B C 1
ATOM 1437 O O . LYS B 1 86 ? 18.410 26.746 21.061 1.00 160.96 195 LYS B O 1
ATOM 1443 N N . GLN B 1 87 ? 19.944 27.396 22.622 1.00 159.33 196 GLN B N 1
ATOM 1444 C CA . GLN B 1 87 ? 20.492 28.564 21.873 1.00 160.38 196 GLN B CA 1
ATOM 1445 C C . GLN B 1 87 ? 21.521 28.098 20.843 1.00 157.00 196 GLN B C 1
ATOM 1446 O O . GLN B 1 87 ? 22.507 27.460 21.204 1.00 155.19 196 GLN B O 1
ATOM 1452 N N . PRO B 1 88 ? 21.326 28.408 19.537 1.00 156.25 197 PRO B N 1
ATOM 1453 C CA . PRO B 1 88 ? 22.317 28.105 18.501 1.00 154.87 197 PRO B CA 1
ATOM 1454 C C . PRO B 1 88 ? 23.743 28.592 18.802 1.00 156.16 197 PRO B C 1
ATOM 1455 O O . PRO B 1 88 ? 24.680 27.886 18.476 1.00 154.64 197 PRO B O 1
ATOM 1459 N N . GLU B 1 89 ? 23.871 29.776 19.408 1.00 160.04 198 GLU B N 1
ATOM 1460 C CA . GLU B 1 89 ? 25.172 30.420 19.733 1.00 162.34 198 GLU B CA 1
ATOM 1461 C C . GLU B 1 89 ? 25.986 29.483 20.636 1.00 159.90 198 GLU B C 1
ATOM 1462 O O . GLU B 1 89 ? 27.166 29.251 20.329 1.00 160.43 198 GLU B O 1
ATOM 1468 N N . LEU B 1 90 ? 25.365 28.956 21.694 1.00 158.98 199 LEU B N 1
ATOM 1469 C CA . LEU B 1 90 ? 26.005 28.067 22.704 1.00 158.19 199 LEU B CA 1
ATOM 1470 C C . LEU B 1 90 ? 26.372 26.718 22.073 1.00 154.64 199 LEU B C 1
ATOM 1471 O O . LEU B 1 90 ? 27.375 26.120 22.508 1.00 152.75 199 LEU B O 1
ATOM 1476 N N . GLN B 1 91 ? 25.587 26.254 21.097 1.00 153.25 200 GLN B N 1
ATOM 1477 C CA . GLN B 1 91 ? 25.810 24.967 20.381 1.00 150.57 200 GLN B CA 1
ATOM 1478 C C . GLN B 1 91 ? 27.075 25.073 19.519 1.00 150.81 200 GLN B C 1
ATOM 1479 O O . GLN B 1 91 ? 27.887 24.124 19.547 1.00 151.48 200 GLN B O 1
ATOM 1485 N N . VAL B 1 92 ? 27.239 26.189 18.800 1.00 151.85 201 VAL B N 1
ATOM 1486 C CA . VAL B 1 92 ? 28.363 26.414 17.840 1.00 152.53 201 VAL B CA 1
ATOM 1487 C C . VAL B 1 92 ? 29.647 26.748 18.614 1.00 152.41 201 VAL B C 1
ATOM 1488 O O . VAL B 1 92 ? 30.733 26.394 18.121 1.00 151.71 201 VAL B O 1
ATOM 1492 N N . THR B 1 93 ? 29.531 27.412 19.769 1.00 152.60 202 THR B N 1
ATOM 1493 C CA . THR B 1 93 ? 30.667 27.736 20.679 1.00 154.93 202 THR B CA 1
ATOM 1494 C C . THR B 1 93 ? 31.314 26.430 21.158 1.00 153.08 202 THR B C 1
ATOM 1495 O O . THR B 1 93 ? 32.556 26.323 21.091 1.00 154.28 202 THR B O 1
ATOM 1499 N N . LEU B 1 94 ? 30.497 25.479 21.621 1.00 150.72 203 LEU B N 1
ATOM 1500 C CA . LEU B 1 94 ? 30.952 24.156 22.124 1.00 149.55 203 LEU B CA 1
ATOM 1501 C C . LEU B 1 94 ? 31.459 23.311 20.947 1.00 149.07 203 LEU B C 1
ATOM 1502 O O . LEU B 1 94 ? 32.516 22.668 21.099 1.00 151.19 203 LEU B O 1
ATOM 1507 N N . LEU B 1 95 ? 30.734 23.323 19.822 1.00 147.68 204 LEU B N 1
ATOM 1508 C CA . LEU B 1 95 ? 31.106 22.616 18.565 1.00 146.91 204 LEU B CA 1
ATOM 1509 C C . LEU B 1 95 ? 32.610 22.770 18.311 1.00 148.83 204 LEU B C 1
ATOM 1510 O O . LEU B 1 95 ? 33.283 21.740 18.113 1.00 148.75 204 LEU B O 1
ATOM 1515 N N . THR B 1 96 ? 33.105 24.012 18.323 1.00 150.69 205 THR B N 1
ATOM 1516 C CA . THR B 1 96 ? 34.512 24.380 18.011 1.00 153.90 205 THR B CA 1
ATOM 1517 C C . THR B 1 96 ? 35.442 23.875 19.122 1.00 154.46 205 THR B C 1
ATOM 1518 O O . THR B 1 96 ? 36.580 23.485 18.793 1.00 157.35 205 THR B O 1
ATOM 1522 N N . GLU B 1 97 ? 34.979 23.889 20.378 1.00 152.57 206 GLU B N 1
ATOM 1523 C CA . GLU B 1 97 ? 35.719 23.344 21.550 1.00 153.30 206 GLU B CA 1
ATOM 1524 C C . GLU B 1 97 ? 35.885 21.828 21.381 1.00 152.49 206 GLU B C 1
ATOM 1525 O O . GLU B 1 97 ? 37.012 21.333 21.585 1.00 155.33 206 GLU B O 1
ATOM 1531 N N . ILE B 1 98 ? 34.802 21.126 21.025 1.00 149.59 207 ILE B N 1
ATOM 1532 C CA . ILE B 1 98 ? 34.791 19.649 20.787 1.00 148.98 207 ILE B CA 1
ATOM 1533 C C . ILE B 1 98 ? 35.834 19.326 19.711 1.00 150.71 207 ILE B C 1
ATOM 1534 O O . ILE B 1 98 ? 36.561 18.331 19.878 1.00 152.84 207 ILE B O 1
ATOM 1539 N N . ILE B 1 99 ? 35.892 20.141 18.652 1.00 150.20 208 ILE B N 1
ATOM 1540 C CA . ILE B 1 99 ? 36.873 20.018 17.531 1.00 152.18 208 ILE B CA 1
ATOM 1541 C C . ILE B 1 99 ? 38.277 20.324 18.069 1.00 155.08 208 ILE B C 1
ATOM 1542 O O . ILE B 1 99 ? 39.153 19.443 17.956 1.00 156.23 208 ILE B O 1
ATOM 1547 N N . GLU B 1 100 ? 38.468 21.521 18.636 1.00 156.65 209 GLU B N 1
ATOM 1548 C CA . GLU B 1 100 ? 39.769 22.022 19.161 1.00 160.95 209 GLU B CA 1
ATOM 1549 C C . GLU B 1 100 ? 40.364 21.000 20.138 1.00 161.57 209 GLU B C 1
ATOM 1550 O O . GLU B 1 100 ? 41.495 20.536 19.888 1.00 164.56 209 GLU B O 1
ATOM 1556 N N . LYS B 1 101 ? 39.627 20.673 21.203 1.00 159.66 210 LYS B N 1
ATOM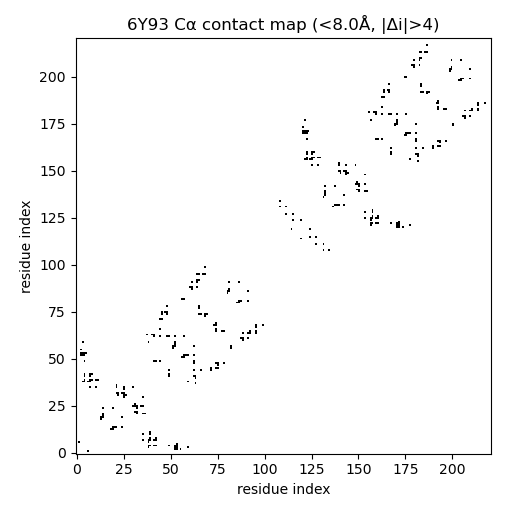 1557 C CA . LYS B 1 101 ? 40.087 19.789 22.310 1.00 161.14 210 LYS B CA 1
ATOM 1558 C C . LYS B 1 101 ? 39.972 18.313 21.905 1.00 159.67 210 LYS B C 1
ATOM 1559 O O . LYS B 1 101 ? 40.558 17.471 22.616 1.00 161.53 210 LYS B O 1
ATOM 1565 N N . SER B 1 102 ? 39.244 18.010 20.822 1.00 156.43 211 SER B N 1
ATOM 1566 C CA . SER B 1 102 ? 38.982 16.635 20.315 1.00 155.07 211 SER B CA 1
ATOM 1567 C C . SER B 1 102 ? 38.226 15.834 21.383 1.00 152.76 211 SER B C 1
ATOM 1568 O O . SER B 1 102 ? 38.653 14.703 21.699 1.00 154.37 211 SER B O 1
ATOM 1571 N N . LEU B 1 103 ? 37.141 16.409 21.913 1.00 149.44 212 LEU B N 1
ATOM 1572 C CA . LEU B 1 103 ? 36.347 15.843 23.038 1.00 147.71 212 LEU B CA 1
ATOM 1573 C C . LEU B 1 103 ? 35.540 14.637 22.544 1.00 144.76 212 LEU B C 1
ATOM 1574 O O . LEU B 1 103 ? 35.150 14.630 21.360 1.00 143.66 212 LEU B O 1
ATOM 1579 N N . ASN B 1 104 ? 35.307 13.663 23.429 1.00 144.02 213 ASN B N 1
ATOM 1580 C CA . ASN B 1 104 ? 34.395 12.509 23.204 1.00 142.34 213 ASN B CA 1
ATOM 1581 C C . ASN B 1 104 ? 32.968 12.942 23.563 1.00 140.46 213 ASN B C 1
ATOM 1582 O O . ASN B 1 104 ? 32.799 14.084 24.031 1.00 139.77 213 ASN B O 1
ATOM 1587 N N . VAL B 1 105 ? 31.990 12.053 23.363 1.00 140.38 214 VAL B N 1
ATOM 1588 C CA . VAL B 1 105 ? 30.538 12.317 23.598 1.00 139.04 214 VAL B CA 1
ATOM 1589 C C . VAL B 1 105 ? 30.291 12.428 25.109 1.00 139.81 214 VAL B C 1
ATOM 1590 O O . VAL B 1 105 ? 29.579 13.365 25.521 1.00 139.04 214 VAL B O 1
ATOM 1594 N N . LYS B 1 106 ? 30.862 11.509 25.897 1.00 141.16 215 LYS B N 1
ATOM 1595 C CA . LYS B 1 106 ? 30.699 11.439 27.376 1.00 142.28 215 LYS B CA 1
ATOM 1596 C C . LYS B 1 106 ? 31.020 12.803 28.000 1.00 142.69 215 LYS B C 1
ATOM 1597 O O . LYS B 1 106 ? 30.181 13.308 28.771 1.00 143.05 215 LYS B O 1
ATOM 1599 N N . GLN B 1 107 ? 32.183 13.374 27.669 1.00 143.93 216 GLN B N 1
ATOM 1600 C CA . GLN B 1 107 ? 32.690 14.645 28.261 1.00 145.63 216 GLN B CA 1
ATOM 1601 C C . GLN B 1 107 ? 32.053 15.849 27.550 1.00 143.90 216 GLN B C 1
ATOM 1602 O O . GLN B 1 107 ? 32.108 16.953 28.122 1.00 145.04 216 GLN B O 1
ATOM 1608 N N . THR B 1 108 ? 31.474 15.649 26.361 1.00 142.06 217 THR B N 1
ATOM 1609 C CA . THR B 1 108 ? 30.649 16.660 25.644 1.00 141.02 217 THR B CA 1
ATOM 1610 C C . THR B 1 108 ? 29.327 16.844 26.398 1.00 140.76 217 THR B C 1
ATOM 1611 O O . THR B 1 108 ? 28.930 18.005 26.609 1.00 141.36 217 THR B O 1
ATOM 1615 N N . GLU B 1 109 ? 28.681 15.736 26.778 1.00 140.79 218 GLU B N 1
ATOM 1616 C CA . GLU B 1 109 ? 27.429 15.711 27.583 1.00 141.55 218 GLU B CA 1
ATOM 1617 C C . GLU B 1 109 ? 27.677 16.399 28.931 1.00 143.24 218 GLU B C 1
ATOM 1618 O O . GLU B 1 109 ? 26.812 17.186 29.363 1.00 143.71 218 GLU B O 1
ATOM 1624 N N . ASP B 1 110 ? 28.814 16.100 29.567 1.00 145.65 219 ASP B N 1
ATOM 1625 C CA . ASP B 1 110 ? 29.244 16.703 30.859 1.00 149.78 219 ASP B CA 1
ATOM 1626 C C . ASP B 1 110 ? 29.356 18.221 30.686 1.00 150.65 219 ASP B C 1
ATOM 1627 O O . ASP B 1 110 ? 28.762 18.957 31.495 1.00 152.05 219 ASP B O 1
ATOM 1632 N N . ARG B 1 111 ? 30.092 18.656 29.659 1.00 151.27 220 ARG B N 1
ATOM 1633 C CA . ARG B 1 111 ? 30.326 20.086 29.321 1.00 152.96 220 ARG B CA 1
ATOM 1634 C C . ARG B 1 111 ? 28.980 20.811 29.193 1.00 151.71 220 ARG B C 1
ATOM 1635 O O . ARG B 1 111 ? 28.858 21.925 29.724 1.00 154.05 220 ARG B O 1
ATOM 1643 N N . VAL B 1 112 ? 28.007 20.183 28.523 1.00 148.45 221 VAL B N 1
ATOM 1644 C CA . VAL B 1 112 ? 26.638 20.734 28.280 1.00 147.70 221 VAL B CA 1
ATOM 1645 C C . VAL B 1 112 ? 26.007 21.132 29.620 1.00 150.11 221 VAL B C 1
ATOM 1646 O O . VAL B 1 112 ? 25.621 22.308 29.757 1.00 152.07 221 VAL B O 1
ATOM 1650 N N . VAL B 1 113 ? 25.921 20.193 30.568 1.00 151.16 222 VAL B N 1
ATOM 1651 C CA . VAL B 1 113 ? 25.218 20.370 31.876 1.00 154.26 222 VAL B CA 1
ATOM 1652 C C . VAL B 1 113 ? 25.839 21.555 32.630 1.00 157.01 222 VAL B C 1
ATOM 1653 O O . VAL B 1 113 ? 25.075 22.310 33.268 1.00 159.96 222 VAL B O 1
ATOM 1657 N N . LYS B 1 114 ? 27.166 21.706 32.558 1.00 157.19 223 LYS B N 1
ATOM 1658 C CA . LYS B 1 114 ? 27.938 22.778 33.245 1.00 161.04 223 LYS B CA 1
ATOM 1659 C C . LYS B 1 114 ? 27.544 24.149 32.678 1.00 163.46 223 LYS B C 1
ATOM 1660 O O . LYS B 1 114 ? 27.478 25.114 33.464 1.00 167.75 223 LYS B O 1
ATOM 1662 N N . MET B 1 115 ? 27.298 24.227 31.367 1.00 162.89 224 MET B N 1
ATOM 1663 C CA . MET B 1 115 ? 26.932 25.482 30.655 1.00 164.99 224 MET B CA 1
ATOM 1664 C C . MET B 1 115 ? 25.488 25.871 30.998 1.00 165.33 224 MET B C 1
ATOM 1665 O O . MET B 1 115 ? 25.220 27.084 31.103 1.00 168.52 224 MET B O 1
ATOM 1670 N N . LEU B 1 116 ? 24.602 24.885 31.169 1.00 162.96 225 LEU B N 1
ATOM 1671 C CA . LEU B 1 116 ? 23.182 25.092 31.567 1.00 164.77 225 LEU B CA 1
ATOM 1672 C C . LEU B 1 116 ? 23.124 25.607 33.011 1.00 169.75 225 LEU B C 1
ATOM 1673 O O . LEU B 1 116 ? 22.232 26.428 33.305 1.00 173.48 225 LEU B O 1
ATOM 1678 N N . GLU B 1 117 ? 24.040 25.146 33.870 1.00 171.77 226 GLU B N 1
ATOM 1679 C CA . GLU B 1 117 ? 24.201 25.624 35.271 1.00 177.05 226 GLU B CA 1
ATOM 1680 C C . GLU B 1 117 ? 24.675 27.084 35.257 1.00 179.77 226 GLU B C 1
ATOM 1681 O O . GLU B 1 117 ? 24.078 27.904 35.984 1.00 182.87 226 GLU B O 1
ATOM 1687 N N . GLN B 1 118 ? 25.715 27.379 34.468 1.00 178.21 227 GLN B N 1
ATOM 1688 C CA . GLN B 1 118 ? 26.309 28.735 34.304 1.00 180.03 227 GLN B CA 1
ATOM 1689 C C . GLN B 1 118 ? 25.240 29.717 33.806 1.00 181.33 227 GLN B C 1
ATOM 1690 O O . GLN B 1 118 ? 25.166 30.834 34.360 1.00 185.95 227 GLN B O 1
ATOM 1692 N N . GLY B 1 119 ? 24.461 29.320 32.792 1.00 177.51 228 GLY B N 1
ATOM 1693 C CA . GLY B 1 119 ? 23.380 30.130 32.193 1.00 177.14 228 GLY B CA 1
ATOM 1694 C C . GLY B 1 119 ? 22.017 29.748 32.744 1.00 177.09 228 GLY B C 1
ATOM 1695 O O . GLY B 1 119 ? 21.635 30.152 33.843 1.00 180.11 228 GLY B O 1
#

Nearest PDB structures (foldseek):
  6y93-assembly1_B  TM=1.009E+00  e=1.135E-16  Bacillus subtilis subsp. subtilis str. 168
  6y93-assembly1_A  TM=1.007E+00  e=3.282E-14  Bacillus subtilis subsp. subtilis str. 168
  7nfu-assembly1_A  TM=8.928E-01  e=2.949E-11  Geobacillus thermoleovorans CCB_US3_UF5
  7nfu-assembly2_B  TM=8.742E-01  e=1.021E-10  Geobacillus thermoleovorans CCB_US3_UF5
  7ng0-assembly1_A-2  TM=8.763E-01  e=7.792E-11  Geobacillus thermoleovorans CCB_US3_UF5

=== Feature glossary ===
Key to the feature types in this record:

Secondary structure (8-state, DSSP). Secondary structure is the local, repeating backbone conformation. DSSP classifies it into eight states by reading the hydrogen-bond network: three helix types (H, G, I), two β types (E, B), two non-regular types (T, S), and unstructured coil (-).

Backbone torsions (φ/ψ). Backbone dihedral angles. Every residue except chain termini has a φ (preceding-C → N → Cα → C) and a ψ (N → Cα → C → next-N). They are reported in degrees following the IUPAC sign convention. Secondary structure is essentially a statement about which (φ, ψ) basin each residue occupies.

Predicted aligned error. Predicted Aligned Error (PAE) is an AlphaFold confidence matrix: entry (i, j) is the expected error in the position of residue j, in ångströms, when the prediction is superimposed on the true structure at residue i. Low PAE within a block of residues means that block is internally rigid and well-predicted; high PAE between two blocks means their relative placement is uncertain even if each block individually is confident.

B-factor. B-factor (Debye–Waller factor) reflects atomic displacement in the crystal lattice. It is an experimental observable (units Å²), not a prediction; low values mean the atom is pinned down, high values mean it moves or is heterogeneous across the crystal.

Secondary structure (3-state, P-SEA). Three-state secondary structure (P-SEA) collapses the eight DSSP classes into helix (a), strand (b), and coil (c). P-SEA assigns these from Cα geometry alone — distances and angles — without requiring backbone oxygens, so it works on any Cα trace.

Sequence. Primary structure: the covalent order of the twenty standard amino acids along the backbone. Two proteins with the same sequence will (almost always) fold to the same structure; two with 30% identity often share a fold but not the details.

pLDDT. pLDDT is the predicted lDDT-Cα score: AlphaFold's confidence that the local environment of each residue (all inter-atomic distances within 15 Å) is correctly placed. It is a per-residue number between 0 and 100, with higher meaning more reliable.

InterPro / GO / CATH / organism. Functional annotations link the protein to curated databases. InterPro entries identify conserved domains and families by matching the sequence against member-database signatures (Pfam, PROSITE, CDD, …). Gene Ontology (GO) terms describe molecular function, biological process, and cellular component in a controlled vocabulary. CATH places the structure in a hierarchical fold classification (Class/Architecture/Topology/Homologous-superfamily). The organism is the source species.

Contact-map, Ramachandran, and PAE plots. Three diagnostic plots accompany the record. The Cα contact map visualizes the tertiary structure as a 2D adjacency matrix (8 Å cutoff, sequence-local contacts suppressed). The Ramachandran plot shows the distribution of backbone (φ, ψ) torsions, with points in the α and β basins reflecting secondary structure content. The PAE plot shows AlphaFold's inter-residue confidence as a color matrix.

mmCIF coordinates. The mmCIF table is the protein's shape written out atom by atom. For each backbone N, Cα, C, and carbonyl O, it records an (x, y, z) coordinate triple in Å plus the residue type, chain letter, and residue number.

Radius of gyration, Cα contacts, bounding box. Three whole-structure scalars: the radius of gyration (RMS distance of Cα from centroid, in Å), the count of Cα–Cα contacts (pairs closer than 8 Å and separated by more than four residues in sequence — i.e. tertiary, not local, contacts), and the bounding-box dimensions. Together they distinguish compact globular folds from extended fibres or disordered chains.

Foldseek 3Di. The Foldseek 3Di string encodes local tertiary geometry as a 20-letter alphabet — one character per residue — derived from the relative positions of nearby Cα atoms. Unlike the amino-acid sequence, 3Di is a direct function of the 3D structure, so two proteins with the same fold have similar 3Di strings even at low sequence identity.

Rendered structure images. Six rendered views show the 3D structure from the faces of a cube — i.e. along ±x, ±y, ±z. Ren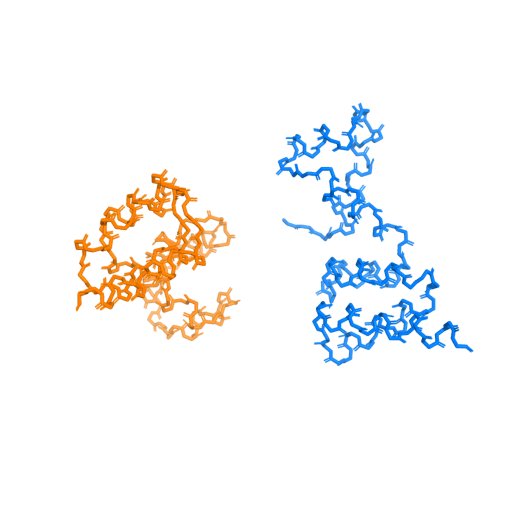dering representation is drawn randomly per protein from cartoon (secondary-structure ribbons), sticks (backbone bonds), or molecular surface; coloring is either N→C rainbow (blue at the N-terminus through red at the C-terminus) or one color per chain.

Nearest PDB structures. The Foldseek neighbor list gives the closest experimentally determined structures in the PDB, ranked by structural alignment. TM-score near 1 means near-identical fold; near 0.3 means only rough topology match. This is how one finds what a novel AlphaFold prediction most resembles in the solved-structure universe.

Solvent-accessible surface area. SASA measures how much of the protein is reachable by solvent. It is computed by rolling a water-sized probe over the atomic surface and summing the exposed area (Å²). Per-residue SASA distinguishes core (buried, low SASA) from surface (exposed, high SASA) residues; total SASA is a whole-molecule size measure.